Protein AF-A0A6C0BPD4-F1 (afdb_monomer)

Foldseek 3Di:
DFAEAEAEQDDDDDDLVAAEEEEAAADQFADFPLSVVLCVSCLPPLRYAYEYAQAHHCPPFLGDSVLNLLVVVLCLVFVGDPSRSVSYHYDHDDQSQVVCLVVCVRHQEYEYEDEPPPCVVVPPPPDDPVVVVVSVVVVVVVVVVVVVSVVSNCVSCVVVNHHYYYYYNHVSVVPDADSVVLSVCLVVVHDLVVNCVRHDPRRDSVVSVVSSVSSNVGPTD

Solvent-accessible surface area (backbone atoms only — not comparable to full-atom values): 12510 Å² total; per-residue (Å²): 129,54,63,72,49,80,40,71,75,57,86,81,85,78,60,83,94,46,30,34,35,37,39,35,73,39,51,44,44,71,79,39,34,54,68,53,60,73,54,51,88,49,58,87,40,89,50,44,33,38,38,35,35,38,46,28,22,45,91,72,34,13,31,44,35,73,56,41,51,54,48,49,53,50,45,49,70,54,61,43,61,75,89,36,47,80,41,51,43,81,45,75,55,91,47,81,50,65,71,48,56,87,72,44,79,82,39,44,33,35,37,42,50,38,71,68,76,76,58,75,78,68,74,60,76,87,62,53,73,69,54,49,53,52,51,53,52,53,47,53,55,49,52,53,53,52,47,53,50,48,54,49,34,52,53,57,31,38,77,65,73,19,30,40,33,40,37,37,45,51,71,60,69,73,54,89,70,51,58,67,58,52,53,51,39,58,74,73,64,54,53,72,72,65,57,45,75,46,41,52,83,65,47,54,67,73,56,50,52,55,48,50,57,52,55,70,73,36,70,66,96

Organism: NCBI:txid1070528

Structure (mmCIF, N/CA/C/O backbone):
data_AF-A0A6C0BPD4-F1
#
_entry.id   AF-A0A6C0BPD4-F1
#
loop_
_atom_site.group_PDB
_atom_site.id
_atom_site.type_symbol
_atom_site.label_atom_id
_atom_site.label_alt_id
_atom_site.label_comp_id
_atom_site.label_asym_id
_atom_site.label_entity_id
_atom_site.label_seq_id
_atom_site.pdbx_PDB_ins_code
_atom_site.Cartn_x
_atom_site.Cartn_y
_atom_site.Cartn_z
_atom_site.occupancy
_atom_site.B_iso_or_equiv
_atom_site.auth_seq_id
_atom_site.auth_comp_id
_atom_site.auth_asym_id
_atom_site.auth_atom_id
_atom_site.pdbx_PDB_model_num
ATOM 1 N N . MET A 1 1 ? -23.139 -11.149 16.540 1.00 47.31 1 MET A N 1
ATOM 2 C CA . MET A 1 1 ? -22.432 -11.212 15.238 1.00 47.31 1 MET A CA 1
ATOM 3 C C . MET A 1 1 ? -21.648 -9.919 15.085 1.00 47.31 1 MET A C 1
ATOM 5 O O . MET A 1 1 ? -22.165 -8.900 15.519 1.00 47.31 1 MET A O 1
ATOM 9 N N . SER A 1 2 ? -20.418 -9.941 14.560 1.00 57.47 2 SER A N 1
ATOM 10 C CA . SER A 1 2 ? -19.710 -8.693 14.228 1.00 57.47 2 SER A CA 1
ATOM 11 C C . SER A 1 2 ? -20.530 -7.942 13.179 1.00 57.47 2 SER A C 1
ATOM 13 O O . SER A 1 2 ? -20.882 -8.545 12.165 1.00 57.47 2 SER A O 1
ATOM 15 N N . ASP A 1 3 ? -20.851 -6.676 13.431 1.00 78.81 3 ASP A N 1
ATOM 16 C CA . ASP A 1 3 ? -21.482 -5.796 12.447 1.00 78.81 3 ASP A CA 1
ATOM 17 C C . ASP A 1 3 ? -20.517 -5.627 11.263 1.00 78.81 3 ASP A C 1
ATOM 19 O O . ASP A 1 3 ? -19.420 -5.082 11.424 1.00 78.81 3 ASP A O 1
ATOM 23 N N . VAL A 1 4 ? -20.873 -6.216 10.115 1.00 77.00 4 VAL A N 1
ATOM 24 C CA . VAL A 1 4 ? -20.084 -6.150 8.882 1.00 77.00 4 VAL A CA 1
ATOM 25 C C . VAL A 1 4 ? -20.774 -5.207 7.914 1.00 77.00 4 VAL A C 1
ATOM 27 O O . VAL A 1 4 ? -21.879 -5.515 7.466 1.00 77.00 4 VAL A O 1
ATOM 30 N N . GLN A 1 5 ? -20.111 -4.117 7.524 1.00 80.19 5 GLN A N 1
ATOM 31 C CA . GLN A 1 5 ? -20.658 -3.174 6.542 1.00 80.19 5 GLN A CA 1
ATOM 32 C C . GLN A 1 5 ? -19.747 -3.016 5.316 1.00 80.19 5 GLN A C 1
ATOM 34 O O . GLN A 1 5 ? -18.556 -3.341 5.333 1.00 80.19 5 GLN A O 1
ATOM 39 N N . PHE A 1 6 ? -20.326 -2.540 4.213 1.00 76.25 6 PHE A N 1
ATOM 40 C CA . PHE A 1 6 ? -19.639 -2.338 2.938 1.00 76.25 6 PHE A CA 1
ATOM 41 C C . PHE A 1 6 ? -19.768 -0.882 2.492 1.00 76.25 6 PHE A C 1
ATOM 43 O O . PHE A 1 6 ? -20.872 -0.371 2.316 1.00 76.25 6 PHE A O 1
ATOM 50 N N . HIS A 1 7 ? -18.629 -0.246 2.233 1.00 78.62 7 HIS A N 1
ATOM 51 C CA . HIS A 1 7 ? -18.515 1.159 1.855 1.00 78.62 7 HIS A CA 1
ATOM 52 C C . HIS A 1 7 ? -17.869 1.259 0.473 1.00 78.62 7 HIS A C 1
ATOM 54 O O . HIS A 1 7 ? -16.692 0.947 0.289 1.00 78.62 7 HIS A O 1
ATOM 60 N N . TRP A 1 8 ? -18.649 1.690 -0.517 1.00 73.38 8 TRP A N 1
ATOM 61 C CA . TRP A 1 8 ? -18.211 1.826 -1.908 1.00 73.38 8 TRP A CA 1
ATOM 62 C C . TRP A 1 8 ? -17.937 3.285 -2.240 1.00 73.38 8 TRP A C 1
ATOM 64 O O . TRP A 1 8 ? -18.873 4.082 -2.221 1.00 73.38 8 TRP A O 1
ATOM 74 N N . ASN A 1 9 ? -16.690 3.642 -2.567 1.00 64.19 9 ASN A N 1
ATOM 75 C CA . ASN A 1 9 ? -16.288 4.988 -3.012 1.00 64.19 9 ASN A CA 1
ATOM 76 C C . ASN A 1 9 ? -16.733 6.150 -2.094 1.00 64.19 9 ASN A C 1
ATOM 78 O O . ASN A 1 9 ? -16.705 7.315 -2.498 1.00 64.19 9 ASN A O 1
ATOM 82 N N . ARG A 1 10 ? -17.145 5.853 -0.858 1.00 64.69 10 ARG A N 1
ATOM 83 C CA . ARG A 1 10 ? -17.611 6.823 0.135 1.00 64.69 10 ARG A CA 1
ATOM 84 C C . ARG A 1 10 ? -16.502 7.101 1.137 1.00 64.69 10 ARG A C 1
ATOM 86 O O . ARG A 1 10 ? -15.718 6.214 1.470 1.00 64.69 10 ARG A O 1
ATOM 93 N N . ARG A 1 11 ? -16.444 8.344 1.622 1.00 70.50 11 ARG A N 1
ATOM 94 C CA . ARG A 1 11 ? -15.635 8.665 2.801 1.00 70.50 11 ARG A CA 1
ATOM 95 C C . ARG A 1 11 ? -16.255 7.933 3.987 1.00 70.50 11 ARG A C 1
ATOM 97 O O . ARG A 1 11 ? -17.444 8.091 4.247 1.00 70.50 11 ARG A O 1
ATOM 104 N N . PHE A 1 12 ? -15.461 7.102 4.646 1.00 83.00 12 PHE A N 1
ATOM 105 C CA . PHE A 1 12 ? -15.862 6.463 5.890 1.00 83.00 12 PHE A CA 1
ATOM 106 C C . PHE A 1 12 ? -15.966 7.535 6.981 1.00 83.00 12 PHE A C 1
ATOM 108 O O . PHE A 1 12 ? -15.079 8.383 7.083 1.00 83.00 12 PHE A O 1
ATOM 115 N N . SER A 1 13 ? -17.049 7.524 7.758 1.00 87.81 13 SER A N 1
ATOM 116 C CA . SER A 1 13 ? -17.225 8.459 8.871 1.00 87.81 13 SER A CA 1
ATOM 117 C C . SER A 1 13 ? -16.590 7.870 10.123 1.00 87.81 13 SER A C 1
ATOM 119 O O . SER A 1 13 ? -16.993 6.797 10.565 1.00 87.81 13 SER A O 1
ATOM 121 N N . PHE A 1 14 ? -15.599 8.557 10.685 1.00 91.94 14 PHE A N 1
ATOM 122 C CA . PHE A 1 14 ? -14.904 8.111 11.887 1.00 91.94 14 PHE A CA 1
ATOM 123 C C . PHE A 1 14 ? -15.537 8.740 13.124 1.00 91.94 14 PHE A C 1
ATOM 125 O O . PHE A 1 14 ? -15.544 9.959 13.268 1.00 91.94 14 PHE A O 1
ATOM 132 N N . ASP A 1 15 ? -16.044 7.896 14.014 1.00 93.50 15 ASP A N 1
ATOM 133 C CA . ASP A 1 15 ? -16.417 8.288 15.374 1.00 93.50 15 ASP A CA 1
ATOM 134 C C . ASP A 1 15 ? -15.141 8.617 16.177 1.00 93.50 15 ASP A C 1
ATOM 136 O O . ASP A 1 15 ? -14.297 7.724 16.309 1.00 93.50 15 ASP A O 1
ATOM 140 N N . PRO A 1 16 ? -14.953 9.853 16.681 1.00 94.56 16 PRO A N 1
ATOM 141 C CA . PRO A 1 16 ? -13.741 10.250 17.400 1.00 94.56 16 PRO A CA 1
ATOM 142 C C . PRO A 1 16 ? -13.485 9.438 18.679 1.00 94.56 16 PRO A C 1
ATOM 144 O O . PRO A 1 16 ? -12.323 9.293 19.064 1.00 94.56 16 PRO A O 1
ATOM 147 N N . ASP A 1 17 ? -14.522 8.854 19.285 1.00 95.69 17 ASP A N 1
ATOM 148 C CA . ASP A 1 17 ? -14.413 8.086 20.531 1.00 95.69 17 ASP A CA 1
ATOM 149 C C . ASP A 1 17 ? -13.986 6.627 20.290 1.00 95.69 17 ASP A C 1
ATOM 151 O O . ASP A 1 17 ? -13.583 5.910 21.210 1.00 95.69 17 ASP A O 1
ATOM 155 N N . GLN A 1 18 ? -14.011 6.177 19.033 1.00 95.75 18 GLN A N 1
ATOM 156 C CA . GLN A 1 18 ? -13.575 4.840 18.642 1.00 95.75 18 GLN A CA 1
ATOM 157 C C . GLN A 1 18 ? -12.144 4.843 18.107 1.00 95.75 18 GLN A C 1
ATOM 159 O O . GLN A 1 18 ? -11.659 5.807 17.529 1.00 95.75 18 GLN A O 1
ATOM 164 N N . LYS A 1 19 ? -11.460 3.707 18.245 1.00 96.50 19 LYS A N 1
ATOM 165 C CA . LYS A 1 19 ? -10.139 3.464 17.645 1.00 96.50 19 LYS A CA 1
ATOM 166 C C . LYS A 1 19 ? -10.255 2.511 16.470 1.00 96.50 19 LYS A C 1
ATOM 168 O O . LYS A 1 19 ? -10.865 1.445 16.592 1.00 96.50 19 LYS A O 1
ATOM 173 N N . TYR A 1 20 ? -9.599 2.858 15.373 1.00 96.69 20 TYR A N 1
ATOM 174 C CA . TYR A 1 20 ? -9.718 2.151 14.107 1.00 96.69 20 TYR A CA 1
ATOM 175 C C . TYR A 1 20 ? -8.388 1.568 13.652 1.00 96.69 20 TYR A C 1
ATOM 177 O O . TYR A 1 20 ? -7.320 2.139 13.888 1.00 96.69 20 TYR A O 1
ATOM 185 N N . LEU A 1 21 ? -8.463 0.450 12.934 1.00 95.56 21 LEU A N 1
ATOM 186 C CA . LEU A 1 21 ? -7.335 -0.115 12.205 1.00 95.56 21 LEU A CA 1
ATOM 187 C C . LEU A 1 21 ? -7.679 -0.207 10.720 1.00 95.56 21 LEU A C 1
ATOM 189 O O . LEU A 1 21 ? -8.483 -1.041 10.309 1.00 95.56 21 LEU A O 1
ATOM 193 N N . VAL A 1 22 ? -7.045 0.625 9.903 1.00 93.88 22 VAL A N 1
ATOM 194 C 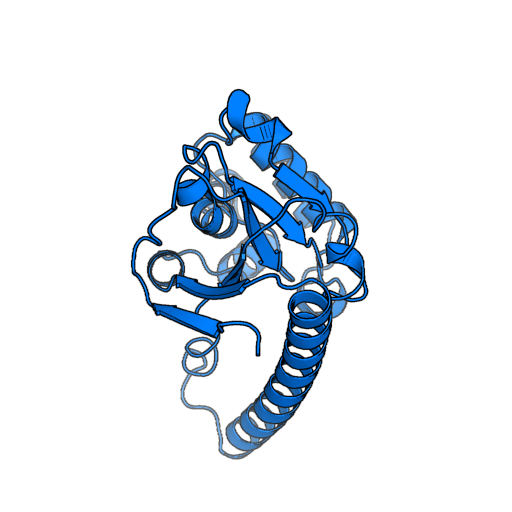CA . VAL A 1 22 ? -7.073 0.483 8.448 1.00 93.88 22 VAL A CA 1
ATOM 195 C C . VAL A 1 22 ? -6.114 -0.633 8.067 1.00 93.88 22 VAL A C 1
ATOM 197 O O . VAL A 1 22 ? -4.898 -0.497 8.188 1.00 93.88 22 VAL A O 1
ATOM 200 N N . TYR A 1 23 ? -6.661 -1.745 7.598 1.00 91.00 23 TYR A N 1
ATOM 201 C CA . TYR A 1 23 ? -5.900 -2.870 7.088 1.00 91.00 23 TYR A CA 1
ATOM 202 C C . TYR A 1 23 ? -5.777 -2.770 5.569 1.00 91.00 23 TYR A C 1
ATOM 204 O O . TYR A 1 23 ? -6.732 -3.008 4.822 1.00 91.00 23 TYR A O 1
ATOM 212 N N . PHE A 1 24 ? -4.569 -2.454 5.113 1.00 88.06 24 PHE A N 1
ATOM 213 C CA . PHE A 1 24 ? -4.198 -2.474 3.711 1.00 88.06 24 PHE A CA 1
ATOM 214 C C . PHE A 1 24 ? -3.439 -3.760 3.394 1.00 88.06 24 PHE A C 1
ATOM 216 O O . PHE A 1 24 ? -2.287 -3.954 3.803 1.00 88.06 24 PHE A O 1
ATOM 223 N N . ARG A 1 25 ? -4.072 -4.645 2.619 1.00 79.38 25 ARG A N 1
ATOM 224 C CA . ARG A 1 25 ? -3.386 -5.802 2.047 1.00 79.38 25 ARG A CA 1
ATOM 225 C C . ARG A 1 25 ? -2.444 -5.292 0.962 1.00 79.38 25 ARG A C 1
ATOM 227 O O . ARG A 1 25 ? -2.872 -4.977 -0.142 1.00 79.38 25 ARG A O 1
ATOM 234 N N . GLY A 1 26 ? -1.172 -5.159 1.315 1.00 74.06 26 GLY A N 1
ATOM 235 C CA . GLY A 1 26 ? -0.122 -4.625 0.462 1.00 74.06 26 GLY A CA 1
ATOM 236 C C . GLY A 1 26 ? 0.020 -5.357 -0.868 1.00 74.06 26 GLY A C 1
ATOM 237 O O . GLY A 1 26 ? -0.598 -6.381 -1.149 1.00 74.06 26 GLY A O 1
ATOM 238 N N . CYS A 1 27 ? 0.876 -4.813 -1.721 1.00 75.25 27 CYS A N 1
ATOM 239 C CA . CYS A 1 27 ? 0.942 -5.202 -3.120 1.00 75.25 27 CYS A CA 1
ATOM 240 C C . CYS A 1 27 ? 1.779 -6.470 -3.372 1.00 75.25 27 CYS A C 1
ATOM 242 O O . CYS A 1 27 ? 2.850 -6.680 -2.786 1.00 75.25 27 CYS A O 1
ATOM 244 N N . PHE A 1 28 ? 1.298 -7.300 -4.303 1.00 77.62 28 PHE A N 1
ATOM 245 C CA . PHE A 1 28 ? 2.041 -8.418 -4.907 1.00 77.62 28 PHE A CA 1
ATOM 246 C C . PHE A 1 28 ? 3.016 -7.950 -5.997 1.00 77.62 28 PHE A C 1
ATOM 248 O O . PHE A 1 28 ? 3.934 -8.672 -6.368 1.00 77.62 28 PHE A O 1
ATOM 255 N N . CYS A 1 29 ? 2.772 -6.764 -6.541 1.00 83.06 29 CYS A N 1
ATOM 256 C CA . CYS A 1 29 ? 3.509 -6.126 -7.621 1.00 83.06 29 CYS A CA 1
ATOM 257 C C . CYS A 1 29 ? 4.492 -5.071 -7.074 1.00 83.06 29 CYS A C 1
ATOM 259 O O . CYS A 1 29 ? 4.481 -4.826 -5.862 1.00 83.06 29 CYS A O 1
ATOM 261 N N . PRO A 1 30 ? 5.362 -4.453 -7.902 1.00 88.19 30 PRO A N 1
ATOM 262 C CA . PRO A 1 30 ? 6.167 -3.329 -7.438 1.00 88.19 30 PRO A CA 1
ATOM 263 C C . PRO A 1 30 ? 5.275 -2.232 -6.847 1.00 88.19 30 PRO A C 1
ATOM 265 O O . PRO A 1 30 ? 4.299 -1.813 -7.473 1.00 88.19 30 PRO A O 1
ATOM 268 N N . CYS A 1 31 ? 5.614 -1.749 -5.652 1.00 89.62 31 CYS A N 1
ATOM 269 C CA . CYS A 1 31 ? 4.864 -0.650 -5.057 1.00 89.62 31 CYS A CA 1
ATOM 270 C C . CYS A 1 31 ? 5.001 0.626 -5.913 1.00 89.62 31 CYS A C 1
ATOM 272 O O . CYS A 1 31 ? 6.117 1.068 -6.177 1.00 89.62 31 CYS A O 1
ATOM 274 N N . HIS A 1 32 ? 3.869 1.195 -6.338 1.00 90.38 32 HIS A N 1
ATOM 275 C CA . HIS A 1 32 ? 3.746 2.451 -7.082 1.00 90.38 32 HIS A CA 1
ATOM 276 C C . HIS A 1 32 ? 2.859 3.460 -6.332 1.00 90.38 32 HIS A C 1
ATOM 278 O O . HIS A 1 32 ? 2.224 3.116 -5.331 1.00 90.38 32 HIS A O 1
ATOM 284 N N . LYS A 1 33 ? 2.778 4.697 -6.837 1.00 90.88 33 LYS A N 1
ATOM 285 C CA . LYS A 1 33 ? 2.107 5.829 -6.174 1.00 90.88 33 LYS A CA 1
ATOM 286 C C . LYS A 1 33 ? 0.649 5.578 -5.799 1.00 90.88 33 LYS A C 1
ATOM 288 O O . LYS A 1 33 ? 0.234 5.967 -4.715 1.00 90.88 33 LYS A O 1
ATOM 293 N N . ASN A 1 34 ? -0.088 4.834 -6.624 1.00 87.12 34 ASN A N 1
ATOM 294 C CA . ASN A 1 34 ? -1.486 4.525 -6.329 1.00 87.12 34 ASN A CA 1
ATOM 295 C C . ASN A 1 34 ? -1.655 3.711 -5.030 1.00 87.12 34 ASN A C 1
ATOM 297 O O . ASN A 1 34 ? -2.618 3.934 -4.315 1.00 87.12 34 ASN A O 1
ATOM 301 N N . HIS A 1 35 ? -0.711 2.844 -4.63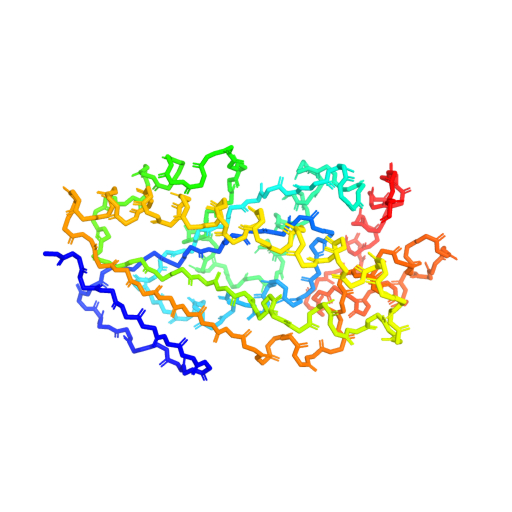8 1.00 88.69 35 HIS A N 1
ATOM 302 C CA . HIS A 1 35 ? -0.837 2.158 -3.343 1.00 88.69 35 HIS A CA 1
ATOM 303 C C . HIS A 1 35 ? -0.723 3.120 -2.156 1.00 88.69 35 HIS A C 1
ATOM 305 O O . HIS A 1 35 ? -1.360 2.906 -1.132 1.00 88.69 35 HIS A O 1
ATOM 311 N N . LEU A 1 36 ? 0.089 4.174 -2.286 1.00 90.00 36 LEU A N 1
ATOM 312 C CA . LEU A 1 36 ? 0.193 5.212 -1.264 1.00 90.00 36 LEU A CA 1
ATOM 313 C C . LEU A 1 36 ? -1.091 6.054 -1.218 1.00 90.00 36 LEU A C 1
ATOM 315 O O . LEU A 1 36 ? -1.605 6.315 -0.136 1.00 90.00 36 LEU A O 1
ATOM 319 N N . ALA A 1 37 ? -1.650 6.390 -2.384 1.00 88.62 37 ALA A N 1
ATOM 320 C CA . ALA A 1 37 ? -2.908 7.131 -2.493 1.00 88.62 37 ALA A CA 1
ATOM 321 C C . ALA A 1 37 ? -4.105 6.392 -1.857 1.00 88.62 37 ALA A C 1
ATOM 323 O O . ALA A 1 37 ? -5.043 7.029 -1.395 1.00 88.62 37 ALA A O 1
ATOM 324 N N . GLN A 1 38 ? -4.077 5.054 -1.778 1.00 86.81 38 GLN A N 1
ATOM 325 C CA . GLN A 1 38 ? -5.135 4.275 -1.108 1.00 86.81 38 GLN A CA 1
ATOM 326 C C . GLN A 1 38 ? -5.180 4.475 0.409 1.00 86.81 38 GLN A C 1
ATOM 328 O O . GLN A 1 38 ? -6.219 4.224 1.015 1.00 86.81 38 GLN A O 1
ATOM 333 N N . ILE A 1 39 ? -4.071 4.883 1.029 1.00 90.69 39 ILE A N 1
ATOM 334 C CA . ILE A 1 39 ? -3.994 5.074 2.484 1.00 90.69 39 ILE A CA 1
ATOM 335 C C . ILE A 1 39 ? -3.899 6.547 2.896 1.00 90.69 39 ILE A C 1
ATOM 337 O O . ILE A 1 39 ? -4.073 6.861 4.070 1.00 90.69 39 ILE A O 1
ATOM 341 N N . GLU A 1 40 ? -3.661 7.442 1.938 1.00 91.94 40 GLU A N 1
ATOM 342 C CA . GLU A 1 40 ? -3.576 8.890 2.135 1.00 91.94 40 GLU A CA 1
ATOM 343 C C . GLU A 1 40 ? -4.810 9.518 2.806 1.00 91.94 40 GLU A C 1
ATOM 345 O O . GLU A 1 40 ? -4.615 10.315 3.724 1.00 91.94 40 GLU A O 1
ATOM 350 N N . PRO A 1 41 ? -6.062 9.119 2.494 1.00 91.50 41 PRO A N 1
ATOM 351 C CA . PRO A 1 41 ? -7.246 9.674 3.158 1.00 91.50 41 PRO A CA 1
ATOM 352 C C . PRO A 1 41 ? -7.296 9.473 4.680 1.00 91.50 41 PRO A C 1
ATOM 354 O O . PRO A 1 41 ? -8.159 10.047 5.338 1.00 91.50 41 PRO A O 1
ATOM 357 N N . TYR A 1 42 ? -6.418 8.635 5.238 1.00 93.12 42 TYR A N 1
ATOM 358 C CA . TYR A 1 42 ? -6.375 8.310 6.662 1.00 93.12 42 TYR A CA 1
ATOM 359 C C . TYR A 1 42 ? -5.228 9.007 7.412 1.00 93.12 42 TYR A C 1
ATOM 361 O O . TYR A 1 42 ? -5.063 8.794 8.618 1.00 93.12 42 TYR A O 1
ATOM 369 N N . TYR A 1 43 ? -4.417 9.824 6.728 1.00 94.25 43 TYR A N 1
ATOM 370 C CA . TYR A 1 43 ? -3.287 10.515 7.357 1.00 94.25 43 TYR A CA 1
ATOM 371 C C . TYR A 1 43 ? -3.731 11.551 8.382 1.00 94.25 43 TYR A C 1
ATOM 373 O O . TYR A 1 43 ? -3.108 11.636 9.434 1.00 94.25 43 TYR A O 1
ATOM 381 N N . ASP A 1 44 ? -4.850 12.228 8.153 1.00 92.56 44 ASP A N 1
ATOM 382 C CA . ASP A 1 44 ? -5.317 13.300 9.038 1.00 92.56 44 ASP A CA 1
ATOM 383 C C . ASP A 1 44 ? -6.350 12.822 10.068 1.00 92.56 44 ASP A C 1
ATOM 385 O O . ASP A 1 44 ? -6.972 13.628 10.750 1.00 92.56 44 ASP A O 1
ATOM 389 N N . VAL A 1 45 ? -6.545 11.503 10.197 1.00 94.81 45 VAL A N 1
ATOM 390 C CA . VAL A 1 45 ? -7.523 10.905 11.117 1.00 94.81 45 VAL A CA 1
ATOM 391 C C . VAL A 1 45 ? -6.803 10.395 12.380 1.00 94.81 45 VAL A C 1
ATOM 393 O O . VAL A 1 45 ? -6.148 9.348 12.320 1.00 94.81 45 VAL A O 1
ATOM 396 N N . PRO A 1 46 ? -6.870 11.101 13.531 1.00 93.69 46 PRO A N 1
ATOM 397 C CA . PRO A 1 46 ? -5.978 10.848 14.671 1.00 93.69 46 PRO A CA 1
ATOM 398 C C . PRO A 1 46 ? -6.176 9.486 15.347 1.00 93.69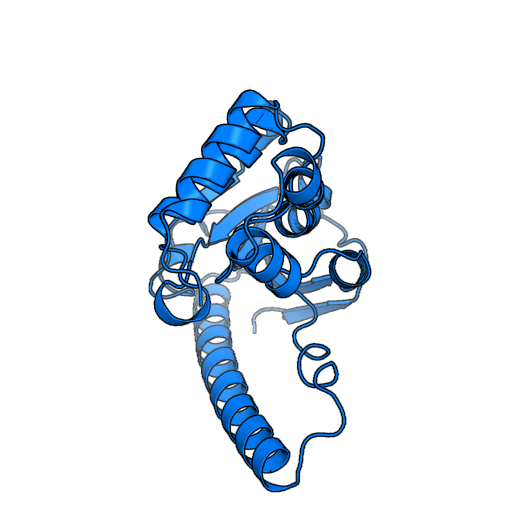 46 PRO A C 1
ATOM 400 O O . PRO A 1 46 ? -5.219 8.881 15.829 1.00 93.69 46 PRO A O 1
ATOM 403 N N . ASN A 1 47 ? -7.409 8.983 15.356 1.00 95.75 47 ASN A N 1
ATOM 404 C CA . ASN A 1 47 ? -7.814 7.720 15.973 1.00 95.75 47 ASN A CA 1
ATOM 405 C C . ASN A 1 47 ? -7.682 6.500 15.037 1.00 95.75 47 ASN A C 1
ATOM 407 O O . ASN A 1 47 ? -8.159 5.409 15.366 1.00 95.75 47 ASN A O 1
ATOM 411 N N . VAL A 1 48 ? -7.020 6.659 13.885 1.00 96.25 48 VAL A N 1
ATOM 412 C CA . VAL A 1 48 ? -6.758 5.582 12.922 1.00 96.25 48 VAL A CA 1
ATOM 413 C C . VAL A 1 48 ? -5.302 5.133 12.981 1.00 96.25 48 VAL A C 1
ATOM 415 O O . VAL A 1 48 ? -4.378 5.914 12.753 1.00 96.25 48 VAL A O 1
ATOM 418 N N . ASN A 1 49 ? -5.097 3.833 13.179 1.00 96.69 49 ASN A N 1
ATOM 419 C CA . ASN A 1 49 ? -3.837 3.158 12.887 1.00 96.69 49 ASN A CA 1
ATOM 420 C C . ASN A 1 49 ? -3.885 2.547 11.483 1.00 96.69 49 ASN A C 1
ATOM 422 O O . ASN A 1 49 ? -4.919 2.028 11.067 1.00 96.69 49 ASN A O 1
ATOM 426 N N . ILE A 1 50 ? -2.767 2.568 10.755 1.00 95.06 50 ILE A N 1
ATOM 427 C CA . ILE A 1 50 ? -2.677 2.011 9.399 1.00 95.06 50 ILE A CA 1
ATOM 428 C C . ILE A 1 50 ? -1.740 0.809 9.424 1.00 95.06 50 ILE A C 1
ATOM 430 O O . ILE A 1 50 ? -0.559 0.927 9.751 1.00 95.06 50 ILE A O 1
ATOM 434 N N . PHE A 1 51 ? -2.247 -0.351 9.030 1.00 93.50 51 PHE A N 1
ATOM 435 C CA . PHE A 1 51 ? -1.480 -1.579 8.914 1.00 93.50 51 PHE A CA 1
ATOM 436 C C . PHE A 1 51 ? -1.319 -1.975 7.448 1.00 93.50 51 PHE A C 1
ATOM 438 O O . PHE A 1 51 ? -2.288 -2.295 6.761 1.00 93.50 51 PHE A O 1
ATOM 445 N N . ILE A 1 52 ? -0.077 -1.979 6.973 1.00 91.56 52 ILE A N 1
ATOM 446 C CA . ILE A 1 52 ? 0.307 -2.348 5.612 1.00 91.56 52 ILE A CA 1
ATOM 447 C C . ILE A 1 52 ? 0.901 -3.755 5.649 1.00 91.56 52 ILE A C 1
ATOM 449 O O . ILE A 1 52 ? 2.046 -3.964 6.060 1.00 91.56 52 ILE A O 1
ATOM 453 N N . SER A 1 53 ? 0.124 -4.715 5.162 1.00 86.50 53 SER A N 1
ATOM 454 C CA . SER A 1 53 ? 0.541 -6.104 4.996 1.00 86.50 53 SER A CA 1
ATOM 455 C C . SER A 1 53 ? 1.340 -6.276 3.705 1.00 86.50 53 SER A C 1
ATOM 457 O O . SER A 1 53 ? 0.788 -6.498 2.629 1.00 86.50 53 SER A O 1
ATOM 459 N N . GLN A 1 54 ? 2.660 -6.160 3.761 1.00 79.56 54 GLN A N 1
ATOM 460 C CA . GLN A 1 54 ? 3.488 -6.312 2.573 1.00 79.56 54 GLN A CA 1
ATOM 461 C C . GLN A 1 54 ? 3.664 -7.784 2.197 1.00 79.56 54 GLN A C 1
ATOM 463 O O . GLN A 1 54 ? 4.508 -8.482 2.748 1.00 79.56 54 GLN A O 1
ATOM 468 N N . MET A 1 55 ? 2.936 -8.226 1.175 1.00 69.62 55 MET A N 1
ATOM 469 C CA . MET A 1 55 ? 3.070 -9.586 0.657 1.00 69.62 55 MET A CA 1
ATOM 470 C C . MET A 1 55 ? 4.279 -9.733 -0.274 1.00 69.62 55 MET A C 1
ATOM 472 O O . MET A 1 55 ? 5.153 -10.560 -0.038 1.00 69.62 55 MET A O 1
ATOM 476 N N . GLY A 1 56 ? 4.364 -8.901 -1.322 1.00 64.88 56 GLY A N 1
ATOM 477 C CA . GLY A 1 56 ? 5.281 -9.141 -2.441 1.00 64.88 56 GLY A CA 1
ATOM 478 C C . GLY A 1 56 ? 4.952 -10.446 -3.176 1.00 64.88 56 GLY A C 1
ATOM 479 O O . GLY A 1 56 ? 4.200 -11.288 -2.690 1.00 64.88 56 GLY A O 1
ATOM 480 N N . SER A 1 57 ? 5.469 -10.617 -4.387 1.00 70.19 57 SER A N 1
ATOM 481 C CA . SER A 1 57 ? 5.340 -11.891 -5.091 1.00 70.19 57 SER A CA 1
ATOM 482 C C . SER A 1 57 ? 6.436 -12.025 -6.133 1.00 70.19 57 SER A C 1
ATOM 484 O O . SER A 1 57 ? 6.321 -11.531 -7.257 1.00 70.19 57 SER A O 1
ATOM 486 N N . GLU A 1 58 ? 7.498 -12.732 -5.750 1.00 76.44 58 GLU A N 1
ATOM 487 C CA . GLU A 1 58 ? 8.564 -13.100 -6.677 1.00 76.44 58 GLU A CA 1
ATOM 488 C C . GLU A 1 58 ? 8.010 -13.979 -7.805 1.00 76.44 58 GLU A C 1
ATOM 490 O O . GLU A 1 58 ? 8.299 -13.733 -8.963 1.00 76.44 58 GLU A O 1
ATOM 495 N N . HIS A 1 59 ? 7.084 -14.891 -7.505 1.00 72.50 59 HIS A N 1
ATOM 496 C CA . HIS A 1 59 ? 6.481 -15.756 -8.523 1.00 72.50 59 HIS A CA 1
ATOM 497 C C . HIS A 1 59 ? 5.530 -15.043 -9.495 1.00 72.50 59 HIS A C 1
ATOM 499 O O . HIS A 1 59 ? 5.429 -15.458 -10.644 1.00 72.50 59 HIS A O 1
ATOM 505 N N . ARG A 1 60 ? 4.796 -14.005 -9.062 1.00 71.50 60 ARG A N 1
ATOM 506 C CA . ARG A 1 60 ? 3.780 -13.356 -9.915 1.00 71.50 60 ARG A CA 1
ATOM 507 C C . ARG A 1 60 ? 4.326 -12.182 -10.717 1.00 71.50 60 ARG A C 1
ATOM 509 O O . ARG A 1 60 ? 3.949 -12.019 -11.867 1.00 71.50 60 ARG A O 1
ATOM 516 N N . HIS A 1 61 ? 5.142 -11.343 -10.087 1.00 76.69 61 HIS A N 1
ATOM 517 C CA . HIS A 1 61 ? 5.639 -10.098 -10.681 1.00 76.69 61 HIS A CA 1
ATOM 518 C C . HIS A 1 61 ? 7.160 -9.979 -10.593 1.00 76.69 61 HIS A C 1
ATOM 520 O O . HIS A 1 61 ? 7.715 -8.934 -10.926 1.00 76.69 61 HIS A O 1
ATOM 526 N N . GLY A 1 62 ? 7.847 -11.010 -10.096 1.00 83.56 62 GLY A N 1
ATOM 527 C CA . GLY A 1 62 ? 9.298 -11.000 -9.976 1.00 83.56 62 GLY A CA 1
ATOM 528 C C . GLY A 1 62 ? 9.841 -10.083 -8.892 1.00 83.56 62 GLY A C 1
ATOM 529 O O . GLY A 1 62 ? 11.045 -9.858 -8.858 1.00 83.56 62 GLY A O 1
ATOM 530 N N . VAL A 1 63 ? 8.992 -9.529 -8.015 1.00 87.06 63 VAL A N 1
ATOM 531 C CA . VAL A 1 63 ? 9.420 -8.603 -6.955 1.00 87.06 63 VAL A CA 1
ATOM 532 C C . VAL A 1 63 ? 9.377 -9.289 -5.590 1.00 87.06 63 VAL A C 1
ATOM 534 O O . VAL A 1 63 ? 8.289 -9.523 -5.050 1.00 87.06 63 VAL A O 1
ATOM 537 N N . PRO A 1 64 ? 10.542 -9.551 -4.971 1.00 88.31 64 PRO A N 1
ATOM 538 C CA . PRO A 1 64 ? 10.601 -10.111 -3.629 1.00 88.31 64 PRO A CA 1
ATOM 539 C C . PRO A 1 64 ? 9.988 -9.172 -2.582 1.00 88.31 64 PRO A C 1
ATOM 541 O O . PRO A 1 64 ? 10.188 -7.952 -2.625 1.00 88.31 64 PRO A O 1
ATOM 544 N N . ALA A 1 65 ? 9.343 -9.739 -1.557 1.00 86.56 65 ALA A N 1
ATOM 545 C CA . ALA A 1 65 ? 8.741 -8.988 -0.447 1.00 86.56 65 ALA A CA 1
ATOM 546 C C . ALA A 1 65 ? 9.722 -7.997 0.207 1.00 86.56 65 ALA A C 1
ATOM 548 O O . ALA A 1 65 ? 9.380 -6.840 0.461 1.00 86.56 65 ALA A O 1
ATOM 549 N N . ARG A 1 66 ? 10.988 -8.408 0.382 1.00 89.81 66 ARG A N 1
ATOM 550 C CA . ARG A 1 66 ? 12.071 -7.564 0.919 1.00 89.81 66 ARG A CA 1
ATOM 551 C C . ARG A 1 66 ? 12.322 -6.294 0.098 1.00 89.81 66 ARG A C 1
ATOM 553 O O . ARG A 1 66 ? 12.710 -5.273 0.666 1.00 89.81 66 ARG A O 1
ATOM 560 N N . VAL A 1 67 ? 12.143 -6.349 -1.226 1.00 91.62 67 VAL A N 1
ATOM 561 C CA . VAL A 1 67 ? 12.329 -5.194 -2.116 1.00 91.62 67 VAL A CA 1
ATOM 562 C C . VAL A 1 67 ? 11.156 -4.243 -1.942 1.00 91.62 67 VAL A C 1
ATOM 564 O O . VAL A 1 67 ? 11.385 -3.080 -1.614 1.00 91.62 67 VAL A O 1
ATOM 567 N N . ASN A 1 68 ? 9.920 -4.740 -2.021 1.00 90.88 68 ASN A N 1
ATOM 568 C CA . ASN A 1 68 ? 8.738 -3.913 -1.776 1.00 90.88 68 ASN A CA 1
ATOM 569 C C . ASN A 1 68 ? 8.729 -3.283 -0.381 1.00 90.88 68 ASN A C 1
ATOM 571 O O . ASN A 1 68 ? 8.414 -2.104 -0.249 1.00 90.88 68 ASN A O 1
ATOM 575 N N . ARG A 1 69 ? 9.155 -4.011 0.658 1.00 91.44 69 ARG A N 1
ATOM 576 C CA . ARG A 1 69 ? 9.280 -3.454 2.012 1.00 91.44 69 ARG A CA 1
ATOM 577 C C . ARG A 1 69 ? 10.244 -2.266 2.047 1.00 91.44 69 ARG A C 1
ATOM 579 O O . ARG A 1 69 ? 9.975 -1.279 2.723 1.00 91.44 69 ARG A O 1
ATOM 586 N N . LYS A 1 70 ? 11.363 -2.325 1.313 1.00 93.19 70 LYS A N 1
ATOM 587 C CA . LYS A 1 70 ? 12.303 -1.193 1.195 1.00 93.19 70 LYS A CA 1
ATOM 588 C C . LYS A 1 70 ? 11.687 -0.010 0.442 1.00 93.19 70 LYS A C 1
ATOM 590 O O . LYS A 1 70 ? 11.970 1.126 0.814 1.00 93.19 70 LYS A O 1
ATOM 595 N N . ILE A 1 71 ? 10.868 -0.266 -0.581 1.00 93.81 71 ILE A N 1
ATOM 596 C CA . ILE A 1 71 ? 10.148 0.780 -1.325 1.00 93.81 71 ILE A CA 1
ATOM 597 C C . ILE A 1 71 ? 9.143 1.475 -0.401 1.00 93.81 71 ILE A C 1
ATOM 599 O O . ILE A 1 71 ? 9.227 2.687 -0.228 1.00 93.81 71 ILE A O 1
ATOM 603 N N . TRP A 1 72 ? 8.297 0.711 0.295 1.00 94.00 72 TRP A N 1
ATOM 604 C CA . TRP A 1 72 ? 7.347 1.247 1.272 1.00 94.00 72 TRP A CA 1
ATOM 605 C C . TRP A 1 72 ? 8.013 2.052 2.377 1.00 94.00 72 TRP A C 1
ATOM 607 O O . TRP A 1 72 ? 7.570 3.156 2.665 1.00 94.00 72 TRP A O 1
ATOM 617 N N . LYS A 1 73 ? 9.112 1.556 2.961 1.00 94.75 73 LYS A N 1
ATOM 618 C CA . LYS A 1 73 ? 9.880 2.331 3.948 1.00 94.75 73 LYS A CA 1
ATOM 619 C C . LYS A 1 73 ? 10.333 3.684 3.390 1.00 94.75 73 LYS A C 1
ATOM 621 O O . LYS A 1 73 ? 10.338 4.667 4.122 1.00 94.75 73 LYS A O 1
ATOM 626 N N . SER A 1 74 ? 10.700 3.743 2.108 1.00 96.38 74 SER A N 1
ATOM 627 C CA . SER A 1 74 ? 11.060 4.998 1.447 1.00 96.38 74 SER A CA 1
ATOM 628 C C . SER A 1 74 ? 9.848 5.913 1.276 1.00 96.38 74 SER A C 1
ATOM 630 O O . SER A 1 74 ? 9.957 7.098 1.568 1.00 96.38 74 SER A O 1
ATOM 632 N N . TYR A 1 75 ? 8.704 5.380 0.843 1.00 96.12 75 TYR A N 1
ATOM 633 C CA . TYR A 1 75 ? 7.475 6.164 0.687 1.00 96.12 75 TYR A CA 1
ATOM 634 C C . TYR A 1 75 ? 6.985 6.699 2.035 1.00 96.12 75 TYR A C 1
ATOM 636 O O . TYR A 1 75 ? 6.763 7.893 2.165 1.00 96.12 75 TYR A O 1
ATOM 644 N N . ILE A 1 76 ? 6.939 5.864 3.075 1.00 95.75 76 ILE A N 1
ATOM 645 C CA . ILE A 1 76 ? 6.557 6.285 4.432 1.00 95.75 76 ILE A CA 1
ATOM 646 C C . ILE A 1 76 ? 7.504 7.372 4.953 1.00 95.75 76 ILE A C 1
ATOM 648 O O . ILE A 1 76 ? 7.064 8.374 5.505 1.00 95.75 76 ILE A O 1
ATOM 652 N N . LYS A 1 77 ? 8.818 7.217 4.754 1.00 97.00 77 LYS A N 1
ATOM 653 C CA . LYS A 1 77 ? 9.797 8.198 5.239 1.00 97.00 77 LYS A CA 1
ATOM 654 C C . LYS A 1 77 ? 9.687 9.559 4.543 1.00 97.00 77 LYS A C 1
ATOM 656 O O . LYS A 1 77 ? 9.945 10.569 5.186 1.00 97.00 77 LYS A O 1
ATOM 661 N N . HIS A 1 78 ? 9.397 9.582 3.244 1.00 97.06 78 HIS A N 1
ATOM 662 C CA . HIS A 1 78 ? 9.548 10.788 2.423 1.00 97.06 78 HIS A CA 1
ATOM 663 C C . HIS A 1 78 ? 8.232 11.404 1.949 1.00 97.06 78 HIS A C 1
ATOM 665 O O . HIS A 1 78 ? 8.220 12.580 1.616 1.00 97.06 78 HIS A O 1
ATOM 671 N N . CYS A 1 79 ? 7.154 10.630 1.900 1.00 96.62 79 CYS A N 1
ATOM 672 C CA . CYS A 1 79 ? 5.883 11.044 1.309 1.00 96.62 79 CYS A CA 1
ATOM 673 C C . CYS A 1 79 ? 4.740 11.092 2.331 1.00 96.62 79 CYS A C 1
ATOM 675 O O . CYS A 1 79 ? 3.691 11.632 2.017 1.00 96.62 79 CYS A O 1
ATOM 677 N N . VAL A 1 80 ? 4.922 10.527 3.530 1.00 95.94 80 VAL A N 1
ATOM 678 C CA . VAL A 1 80 ? 3.916 10.567 4.604 1.00 95.94 80 VAL A CA 1
ATOM 679 C C . VAL A 1 80 ? 4.277 11.667 5.612 1.00 95.94 80 VAL A C 1
ATOM 681 O O . VAL A 1 80 ? 5.461 11.745 5.991 1.00 95.94 80 VAL A O 1
ATOM 684 N N . PRO A 1 81 ? 3.300 12.472 6.083 1.00 95.81 81 PRO A N 1
ATOM 685 C CA . PRO A 1 81 ? 3.495 13.448 7.158 1.00 95.81 81 PRO A CA 1
ATOM 686 C C . PRO A 1 81 ? 4.118 12.819 8.409 1.00 95.81 81 PRO A C 1
ATOM 688 O O . PRO A 1 81 ? 3.833 11.665 8.745 1.00 95.81 81 PRO A O 1
ATOM 691 N N . ALA A 1 82 ? 5.022 13.534 9.080 1.00 95.56 82 ALA A N 1
ATOM 692 C CA . ALA A 1 82 ? 5.864 12.971 10.139 1.00 95.56 82 ALA A CA 1
ATOM 693 C C . ALA A 1 82 ? 5.041 12.434 11.324 1.00 95.56 82 ALA A C 1
ATOM 695 O O . ALA A 1 82 ? 5.272 11.314 11.782 1.00 95.56 82 ALA A O 1
ATOM 696 N N . GLU A 1 83 ? 4.034 13.195 11.732 1.00 93.88 83 GLU A N 1
ATOM 697 C CA . GLU A 1 83 ? 3.033 12.920 12.758 1.00 93.88 83 GLU A CA 1
ATOM 698 C C . GLU A 1 83 ? 2.186 11.670 12.467 1.00 93.88 83 GLU A C 1
ATOM 700 O O . GLU A 1 83 ? 1.706 11.001 13.387 1.00 93.88 83 GLU A O 1
ATOM 705 N N . CYS A 1 84 ? 2.040 11.291 11.194 1.00 94.94 84 CYS A N 1
ATOM 706 C CA . CYS A 1 84 ? 1.313 10.088 10.800 1.00 94.94 84 CYS A CA 1
ATOM 707 C C . CYS A 1 84 ? 2.200 8.833 10.819 1.00 94.94 84 CYS A C 1
ATOM 709 O O . CYS A 1 84 ? 1.704 7.732 11.066 1.00 94.94 84 CYS A O 1
ATOM 711 N N . ARG A 1 85 ? 3.517 8.955 10.591 1.00 95.81 85 ARG A N 1
ATOM 712 C CA . ARG A 1 85 ? 4.424 7.795 10.410 1.00 95.81 85 ARG A CA 1
ATOM 713 C C . ARG A 1 85 ? 4.387 6.816 11.580 1.00 95.81 85 ARG A C 1
ATOM 715 O O . ARG A 1 85 ? 4.457 5.609 11.369 1.00 95.81 85 ARG A O 1
ATOM 722 N N . GLN A 1 86 ? 4.243 7.328 12.797 1.00 94.31 86 GLN A N 1
ATOM 723 C CA . GLN A 1 86 ? 4.170 6.533 14.026 1.00 94.31 86 GLN A CA 1
ATOM 724 C C . GLN A 1 86 ? 2.925 5.640 14.125 1.00 94.31 86 GLN A C 1
ATOM 726 O O . GLN A 1 86 ? 2.976 4.621 14.816 1.00 94.31 86 GLN A O 1
ATOM 731 N N . ARG A 1 87 ? 1.850 5.970 13.398 1.00 95.06 87 ARG A N 1
ATOM 732 C CA . ARG A 1 87 ? 0.607 5.184 13.308 1.00 95.06 87 ARG A CA 1
ATOM 733 C C . ARG A 1 87 ? 0.626 4.159 12.175 1.00 95.06 87 ARG A C 1
ATOM 735 O O . ARG A 1 87 ? -0.282 3.337 12.081 1.00 95.06 87 ARG A O 1
ATOM 742 N N . ILE A 1 88 ? 1.658 4.178 11.327 1.00 94.88 88 ILE A N 1
ATOM 743 C CA . ILE A 1 88 ? 1.817 3.215 10.239 1.00 94.88 88 ILE A CA 1
ATOM 744 C C . ILE A 1 88 ? 2.660 2.029 10.715 1.00 94.88 88 ILE A C 1
ATOM 746 O O . ILE A 1 88 ? 3.762 2.177 11.253 1.00 94.88 88 ILE A O 1
ATOM 750 N N . ARG A 1 89 ? 2.151 0.821 10.489 1.00 93.06 89 ARG A N 1
ATOM 751 C CA . ARG A 1 89 ? 2.859 -0.446 10.691 1.00 93.06 89 ARG A CA 1
ATOM 752 C C . ARG A 1 89 ? 3.033 -1.134 9.345 1.00 93.06 89 ARG A C 1
ATOM 754 O O . ARG A 1 89 ? 2.099 -1.214 8.556 1.00 93.06 89 ARG A O 1
ATOM 761 N N . LEU A 1 90 ? 4.253 -1.587 9.068 1.00 91.38 90 LEU A N 1
ATOM 762 C CA . LEU A 1 90 ? 4.623 -2.245 7.815 1.00 91.38 90 LEU A CA 1
ATOM 763 C C . LEU A 1 90 ? 5.260 -3.596 8.122 1.00 91.38 90 LEU A C 1
ATOM 765 O O . LEU A 1 90 ? 6.443 -3.671 8.489 1.00 91.38 90 LEU A O 1
ATOM 769 N N . GLU A 1 91 ? 4.496 -4.653 7.887 1.00 87.94 91 GLU A N 1
ATOM 770 C CA . GLU A 1 91 ? 4.882 -6.019 8.225 1.00 87.94 91 GLU A CA 1
ATOM 771 C C . GLU A 1 91 ? 4.737 -6.952 7.032 1.00 87.94 91 GLU A C 1
ATOM 773 O O . GLU A 1 91 ? 3.932 -6.720 6.133 1.00 87.94 91 GLU A O 1
ATOM 778 N N . GLN A 1 92 ? 5.569 -7.990 6.993 1.00 83.00 92 GLN A N 1
ATOM 779 C CA . GLN A 1 92 ? 5.460 -9.031 5.981 1.00 83.00 92 GLN A CA 1
ATOM 780 C C . GLN A 1 92 ? 4.581 -10.139 6.545 1.00 83.00 92 GLN A C 1
ATOM 782 O O . GLN A 1 92 ? 4.984 -10.803 7.494 1.00 83.00 92 GLN A O 1
ATOM 787 N N . MET A 1 93 ? 3.405 -10.328 5.954 1.00 73.94 93 MET A N 1
ATOM 788 C CA . MET A 1 93 ? 2.451 -11.331 6.417 1.00 73.94 93 MET A CA 1
ATOM 789 C C . MET A 1 93 ? 2.616 -12.660 5.691 1.00 73.94 93 MET A C 1
ATOM 791 O O . MET A 1 93 ? 2.897 -12.689 4.488 1.00 73.94 93 MET A O 1
ATOM 795 N N . GLN A 1 94 ? 2.376 -13.744 6.422 1.00 68.56 94 GLN A N 1
ATOM 796 C CA . GLN A 1 94 ? 2.252 -15.096 5.874 1.00 68.56 94 GLN A CA 1
ATOM 797 C C . GLN A 1 94 ? 0.793 -15.566 5.902 1.00 68.56 94 GLN A C 1
ATOM 799 O O . GLN A 1 94 ? 0.338 -16.198 4.948 1.00 68.56 94 GLN A O 1
ATOM 804 N N . ASP A 1 95 ? 0.033 -15.188 6.936 1.00 66.56 95 ASP A N 1
ATOM 805 C CA . ASP A 1 95 ? -1.370 -15.559 7.117 1.00 66.56 95 ASP A CA 1
ATOM 806 C C . ASP A 1 95 ? -2.163 -14.332 7.584 1.00 66.56 95 ASP A C 1
ATOM 808 O O . ASP A 1 95 ? -2.205 -13.992 8.765 1.00 66.56 95 ASP A O 1
ATOM 812 N N . GLY A 1 96 ? -2.801 -13.650 6.625 1.00 66.56 96 GLY A N 1
ATOM 813 C CA . GLY A 1 96 ? -3.370 -12.308 6.797 1.00 66.56 96 GLY A CA 1
ATOM 814 C C . GLY A 1 96 ? -4.324 -12.110 7.985 1.00 66.56 96 GLY A C 1
ATOM 815 O O . GLY A 1 96 ? -4.532 -10.977 8.400 1.00 66.56 96 GLY A O 1
ATOM 816 N N . ALA A 1 97 ? -4.898 -13.177 8.545 1.00 68.81 97 ALA A N 1
ATOM 817 C CA . ALA A 1 97 ? -5.744 -13.104 9.736 1.00 68.81 97 ALA A CA 1
ATOM 818 C C . ALA A 1 97 ? -4.960 -13.313 11.049 1.00 68.81 97 ALA A C 1
ATOM 820 O O . ALA A 1 97 ? -5.321 -12.740 12.075 1.00 68.81 97 ALA A O 1
ATOM 821 N N . ALA A 1 98 ? -3.894 -14.117 11.039 1.00 71.44 98 ALA A N 1
ATOM 822 C CA . ALA A 1 98 ? -3.071 -14.357 12.220 1.00 71.44 98 ALA A CA 1
ATOM 823 C C . ALA A 1 98 ? -2.187 -13.147 12.534 1.00 71.44 98 ALA A C 1
ATOM 825 O O . ALA A 1 98 ? -2.134 -12.719 13.687 1.00 71.44 98 ALA A O 1
ATOM 826 N N . ASP A 1 99 ? -1.565 -12.547 11.515 1.00 76.00 99 ASP A N 1
ATOM 827 C CA . ASP A 1 99 ? -0.554 -11.518 11.775 1.00 76.00 99 ASP A CA 1
ATOM 828 C C . ASP A 1 99 ? -1.159 -10.134 12.089 1.00 76.00 99 ASP A C 1
ATOM 830 O O . ASP A 1 99 ? -0.448 -9.250 12.543 1.00 76.00 99 ASP A O 1
ATOM 834 N N . ILE A 1 100 ? -2.476 -9.925 11.914 1.00 83.56 100 ILE A N 1
ATOM 835 C CA . ILE A 1 100 ? -3.138 -8.682 12.364 1.00 83.56 100 ILE A CA 1
ATOM 836 C C . ILE A 1 100 ? -3.463 -8.725 13.861 1.00 83.56 100 ILE A C 1
ATOM 838 O O . ILE A 1 100 ? -3.580 -7.684 14.500 1.00 83.56 100 ILE A O 1
ATOM 842 N N . LYS A 1 101 ? -3.593 -9.930 14.437 1.00 84.56 101 LYS A N 1
ATOM 843 C CA . LYS A 1 101 ? -4.031 -10.158 15.822 1.00 84.56 101 LYS A CA 1
ATOM 844 C C . LYS A 1 101 ? -3.243 -9.349 16.867 1.00 84.56 101 LYS A C 1
ATOM 846 O O . LYS A 1 101 ? -3.901 -8.820 17.762 1.00 84.56 101 LYS A O 1
ATOM 851 N N . PRO A 1 102 ? -1.904 -9.202 16.776 1.00 87.88 102 PRO A N 1
ATOM 852 C CA . PRO A 1 102 ? -1.130 -8.402 17.730 1.00 87.88 102 PRO A CA 1
ATOM 853 C C . PRO A 1 102 ? -1.456 -6.900 17.711 1.00 87.88 102 PRO A C 1
ATOM 855 O O . PRO A 1 102 ? -1.055 -6.176 18.613 1.00 87.88 102 PRO A O 1
ATOM 858 N N . HIS A 1 103 ? -2.171 -6.419 16.691 1.00 89.00 103 HIS A N 1
ATOM 859 C CA . HIS A 1 103 ? -2.478 -5.001 16.490 1.00 89.00 103 HIS A CA 1
ATOM 860 C C . HIS A 1 103 ? -3.935 -4.648 16.797 1.00 89.00 103 HIS A C 1
ATOM 862 O O . HIS A 1 103 ? -4.373 -3.544 16.485 1.00 89.00 103 HIS A O 1
ATOM 868 N N . LEU A 1 104 ? -4.700 -5.586 17.361 1.00 91.06 104 LEU A N 1
ATOM 869 C CA . LEU A 1 104 ? -6.132 -5.418 17.612 1.00 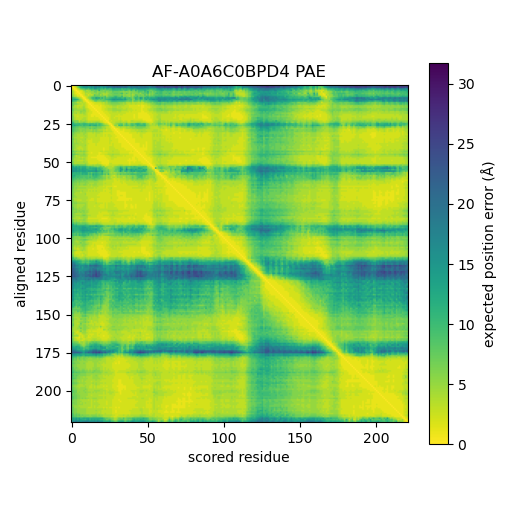91.06 104 LEU A CA 1
ATOM 870 C C . LEU A 1 104 ? -6.456 -4.909 19.020 1.00 91.06 104 LEU A C 1
ATOM 872 O O . LEU A 1 104 ? -7.621 -4.659 19.317 1.00 91.06 104 LEU A O 1
ATOM 876 N N . ASP A 1 105 ? -5.467 -4.781 19.898 1.00 92.69 105 ASP A N 1
ATOM 877 C CA . ASP A 1 105 ? -5.712 -4.382 21.280 1.00 92.69 105 ASP A CA 1
ATOM 878 C C . ASP A 1 105 ? -6.180 -2.918 21.339 1.00 92.69 105 ASP A C 1
ATOM 880 O O . ASP A 1 105 ? -5.542 -2.008 20.806 1.00 92.69 105 ASP A O 1
ATOM 884 N N . GLY A 1 106 ? -7.353 -2.702 21.943 1.00 92.94 106 GLY A N 1
ATOM 885 C CA . GLY A 1 106 ? -8.025 -1.401 21.995 1.00 92.94 106 GLY A CA 1
ATOM 886 C C . GLY A 1 106 ? -8.632 -0.926 20.667 1.00 92.94 106 GLY A C 1
ATOM 887 O O . GLY A 1 106 ? -9.130 0.197 20.615 1.00 92.94 106 GLY A O 1
ATOM 888 N N . ILE A 1 107 ? -8.595 -1.733 19.601 1.00 96.00 107 ILE A N 1
ATOM 889 C CA . ILE A 1 107 ? -9.257 -1.427 18.327 1.00 96.00 107 ILE A CA 1
ATOM 890 C C . ILE A 1 107 ? -10.734 -1.801 18.420 1.00 96.00 107 ILE A C 1
ATOM 892 O O . ILE A 1 107 ? -11.075 -2.915 18.799 1.00 96.00 107 ILE A O 1
ATOM 896 N N . HIS A 1 108 ? -11.602 -0.881 18.013 1.00 95.25 108 HIS A N 1
ATOM 897 C CA . HIS A 1 108 ? -13.052 -1.073 17.998 1.00 95.25 108 HIS A CA 1
ATOM 898 C C . HIS A 1 108 ? -13.523 -1.591 16.639 1.00 95.25 108 HIS A C 1
ATOM 900 O O . HIS A 1 108 ? -14.440 -2.410 16.558 1.00 95.25 108 HIS A O 1
ATOM 906 N N . ARG A 1 109 ? -12.878 -1.137 15.555 1.00 94.19 109 ARG A N 1
ATOM 907 C CA . ARG A 1 109 ? -13.317 -1.423 14.187 1.00 94.19 109 ARG A CA 1
ATOM 908 C C . ARG A 1 109 ? -12.141 -1.506 13.214 1.00 94.19 109 ARG A C 1
ATOM 910 O O . ARG A 1 109 ? -11.214 -0.695 13.256 1.00 94.19 109 ARG A O 1
ATOM 917 N N . VAL A 1 110 ? -12.167 -2.509 12.340 1.00 92.88 110 VAL A N 1
ATOM 918 C CA . VAL A 1 110 ? -11.170 -2.713 11.280 1.00 92.88 110 VAL A CA 1
ATOM 919 C C . VAL A 1 110 ? -11.767 -2.303 9.942 1.00 92.88 110 VAL A C 1
ATOM 921 O O . VAL A 1 110 ? -12.818 -2.806 9.559 1.00 92.88 110 VAL A O 1
ATOM 924 N N . LEU A 1 111 ? -11.066 -1.447 9.203 1.00 92.06 111 LEU A N 1
ATOM 925 C CA . LEU A 1 111 ? -11.401 -1.093 7.826 1.00 92.06 111 LEU A CA 1
ATOM 926 C C . LEU A 1 111 ? -10.502 -1.894 6.886 1.00 92.06 111 LEU A C 1
ATOM 928 O O . LEU A 1 111 ? -9.308 -1.623 6.772 1.00 92.06 111 LEU A O 1
ATOM 932 N N . TYR A 1 112 ? -11.061 -2.882 6.200 1.00 88.31 112 TYR A N 1
ATOM 933 C CA . TYR A 1 112 ? -10.360 -3.670 5.196 1.00 88.31 112 TYR A CA 1
ATOM 934 C C . TYR A 1 112 ? -10.426 -2.954 3.840 1.00 88.31 112 TYR A C 1
ATOM 936 O O . TYR A 1 112 ? -11.472 -2.941 3.184 1.00 88.31 112 TYR A O 1
ATOM 944 N N . VAL A 1 113 ? -9.305 -2.370 3.411 1.00 85.94 113 VAL A N 1
ATOM 945 C CA . VAL A 1 113 ? -9.216 -1.614 2.152 1.00 85.94 113 VAL A CA 1
ATOM 946 C C . VAL A 1 113 ? -8.946 -2.562 0.987 1.00 85.94 113 VAL A C 1
ATOM 948 O O . VAL A 1 113 ? -7.989 -3.342 1.002 1.00 85.94 113 VAL A O 1
ATOM 951 N N . MET A 1 114 ? -9.790 -2.489 -0.041 1.00 76.44 114 MET A N 1
ATOM 952 C CA . MET A 1 114 ? -9.695 -3.295 -1.257 1.00 76.44 114 MET A CA 1
ATOM 953 C C . MET A 1 114 ? -9.595 -2.409 -2.491 1.00 76.44 114 MET A C 1
ATOM 955 O O . MET A 1 114 ? -10.327 -1.431 -2.623 1.00 76.44 114 MET A O 1
ATOM 959 N N . GLY A 1 115 ? -8.735 -2.800 -3.432 1.00 70.38 115 GLY A N 1
ATOM 960 C CA . GLY A 1 115 ? -8.838 -2.311 -4.806 1.00 70.38 115 GLY A CA 1
ATOM 961 C C . GLY A 1 115 ? -9.974 -3.009 -5.561 1.00 70.38 115 GLY A C 1
ATOM 962 O O . GLY A 1 115 ? -10.400 -4.107 -5.183 1.00 70.38 115 GLY A O 1
ATOM 963 N N . ASN A 1 116 ? -10.430 -2.403 -6.659 1.00 64.50 116 ASN A N 1
ATOM 964 C CA . ASN A 1 116 ? -11.387 -3.028 -7.571 1.00 64.50 116 ASN A CA 1
ATOM 965 C C . ASN A 1 116 ? -10.749 -4.208 -8.318 1.00 64.50 116 ASN A C 1
ATOM 967 O O . ASN A 1 116 ? -10.197 -4.070 -9.407 1.00 64.50 116 ASN A O 1
ATOM 971 N N . GLU A 1 117 ? -10.801 -5.406 -7.743 1.00 54.09 117 GLU A N 1
ATOM 972 C CA . GLU A 1 117 ? -10.215 -6.588 -8.383 1.00 54.09 117 GLU A CA 1
ATOM 973 C C . GLU A 1 117 ? -11.051 -7.126 -9.563 1.00 54.09 117 GLU A C 1
ATOM 975 O O . GLU A 1 117 ? -10.601 -8.056 -10.240 1.00 54.09 117 GLU A O 1
ATOM 980 N N . LYS A 1 118 ? -12.263 -6.593 -9.803 1.00 50.84 118 LYS A N 1
ATOM 981 C CA . LYS A 1 118 ? -13.188 -7.110 -10.826 1.00 50.84 118 LYS A CA 1
ATOM 982 C C . LYS A 1 118 ? -12.822 -6.688 -12.255 1.00 50.84 118 LYS A C 1
ATOM 984 O O . LYS A 1 118 ? -13.142 -7.437 -13.174 1.00 50.84 118 LYS A O 1
ATOM 989 N N . GLU A 1 119 ? -12.140 -5.559 -12.454 1.00 49.44 119 GLU A N 1
ATOM 990 C CA . GLU A 1 119 ? -11.908 -4.995 -13.799 1.00 49.44 119 GLU A CA 1
ATOM 991 C C . GLU A 1 119 ? -10.720 -5.616 -14.553 1.00 49.44 119 GLU A C 1
ATOM 993 O O . GLU A 1 119 ? -10.788 -5.779 -15.769 1.00 49.44 119 GLU A O 1
ATOM 998 N N . HIS A 1 120 ? -9.686 -6.105 -13.862 1.00 49.69 120 HIS A N 1
ATOM 999 C CA . HIS A 1 120 ? -8.478 -6.635 -14.520 1.00 49.69 120 HIS A CA 1
ATOM 1000 C C . HIS A 1 120 ? -8.682 -7.898 -15.378 1.00 49.69 120 HIS A C 1
ATOM 1002 O O . HIS A 1 120 ? -7.778 -8.302 -16.103 1.00 49.69 120 HIS A O 1
ATOM 1008 N N . LEU A 1 121 ? -9.841 -8.560 -15.305 1.00 47.62 121 LEU A N 1
ATOM 1009 C CA . LEU A 1 121 ? -10.137 -9.719 -16.155 1.00 47.62 121 LEU A CA 1
ATOM 1010 C C . LEU A 1 121 ? -10.726 -9.336 -17.518 1.00 47.62 121 LEU A C 1
ATOM 1012 O O . LEU A 1 121 ? -10.769 -10.196 -18.395 1.00 47.62 121 LEU A O 1
ATOM 1016 N N . MET A 1 122 ? -11.167 -8.086 -17.699 1.00 47.72 122 MET A N 1
ATOM 1017 C CA . MET A 1 122 ? -11.773 -7.609 -18.950 1.00 47.72 122 MET A CA 1
ATOM 1018 C C . MET A 1 122 ? -10.822 -6.753 -19.800 1.00 47.72 122 MET A C 1
ATOM 1020 O O . MET A 1 122 ? -11.156 -6.414 -20.925 1.00 47.72 122 MET A O 1
ATOM 1024 N N . GLU A 1 123 ? -9.616 -6.453 -19.308 1.00 51.56 123 GLU A N 1
ATOM 1025 C CA . GLU A 1 123 ? -8.617 -5.643 -20.030 1.00 51.56 123 GLU A CA 1
ATOM 1026 C C . GLU A 1 123 ? -7.777 -6.441 -21.049 1.00 51.56 123 GLU A C 1
ATOM 1028 O O . GLU A 1 123 ? -6.956 -5.873 -21.766 1.00 51.56 123 GLU A O 1
ATOM 1033 N N . HIS A 1 124 ? -7.959 -7.761 -21.144 1.00 47.38 124 HIS A N 1
ATOM 1034 C CA . HIS A 1 124 ? -7.168 -8.625 -22.025 1.00 47.38 124 HIS A CA 1
ATOM 1035 C C . HIS A 1 124 ? -7.931 -9.029 -23.294 1.00 47.38 124 HIS A C 1
ATOM 1037 O O . HIS A 1 124 ? -8.282 -10.195 -23.447 1.00 47.38 124 HIS A O 1
ATOM 1043 N N . GLY A 1 125 ? -8.140 -8.079 -24.215 1.00 56.34 125 GLY A N 1
ATOM 1044 C CA . GLY A 1 125 ? -8.638 -8.339 -25.577 1.00 56.34 125 GLY A CA 1
ATOM 1045 C C . GLY A 1 125 ? -9.942 -9.148 -25.646 1.00 56.34 125 GLY A C 1
ATOM 1046 O O . GLY A 1 125 ? -10.684 -9.225 -24.674 1.00 56.34 125 GLY A O 1
ATOM 1047 N N . ASN A 1 126 ? -10.223 -9.757 -26.802 1.00 66.12 126 ASN A N 1
ATOM 1048 C CA . ASN A 1 126 ? -11.265 -10.779 -26.951 1.00 66.12 12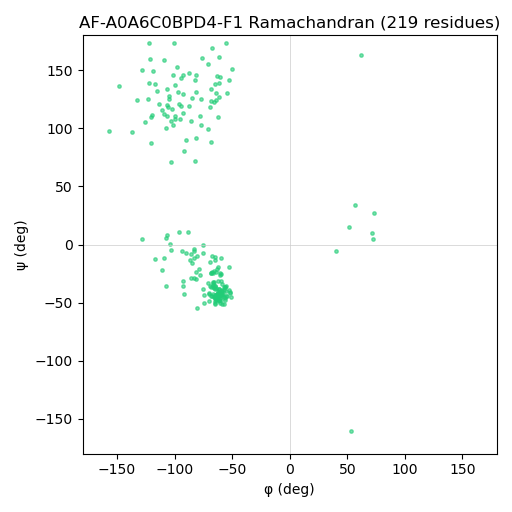6 ASN A CA 1
ATOM 1049 C C . ASN A 1 126 ? -10.630 -12.161 -26.697 1.00 66.12 126 ASN A C 1
ATOM 1051 O O . ASN A 1 126 ? -10.098 -12.758 -27.636 1.00 66.12 126 ASN A O 1
ATOM 1055 N N . PRO A 1 127 ? -10.603 -12.670 -25.449 1.00 71.62 127 PRO A N 1
ATOM 1056 C CA . PRO A 1 127 ? -9.984 -13.954 -25.150 1.00 71.62 127 PRO A CA 1
ATOM 1057 C C . PRO A 1 127 ? -10.740 -15.086 -25.848 1.00 71.62 127 PRO A C 1
ATOM 1059 O O . PRO A 1 127 ? -11.970 -15.134 -25.829 1.00 71.62 127 PRO A O 1
ATOM 1062 N N . GLY A 1 128 ? -10.003 -16.045 -26.410 1.00 82.88 128 GLY A N 1
ATOM 1063 C CA . GLY A 1 128 ? -10.606 -17.253 -26.972 1.00 82.88 128 GLY A CA 1
ATOM 1064 C C . GLY A 1 128 ? -11.364 -18.078 -25.910 1.00 82.88 128 GLY A C 1
ATOM 1065 O O . GLY A 1 128 ? -11.100 -17.941 -24.707 1.00 82.88 128 GLY A O 1
ATOM 1066 N N . PRO A 1 129 ? -12.275 -18.985 -26.314 1.00 83.69 129 PRO A N 1
ATOM 1067 C CA . PRO A 1 129 ? -13.116 -19.764 -25.393 1.00 83.69 129 PRO A CA 1
ATOM 1068 C C . PRO A 1 129 ? -12.340 -20.514 -24.294 1.00 83.69 129 PRO A C 1
ATOM 1070 O O . PRO A 1 129 ? -12.737 -20.517 -23.123 1.00 83.69 129 PRO A O 1
ATOM 1073 N N . ASP A 1 130 ? -11.183 -21.087 -24.631 1.00 82.19 130 ASP A N 1
ATOM 1074 C CA . ASP A 1 130 ? -10.327 -21.797 -23.674 1.00 82.19 130 ASP A CA 1
ATOM 1075 C C . ASP A 1 130 ? -9.677 -20.871 -22.645 1.00 82.19 130 ASP A C 1
ATOM 1077 O O . ASP A 1 130 ? -9.559 -21.214 -21.461 1.00 82.19 130 ASP A O 1
ATOM 1081 N N . GLN A 1 131 ? -9.294 -19.667 -23.067 1.00 75.31 131 GLN A N 1
ATOM 1082 C CA . GLN A 1 131 ? -8.758 -18.651 -22.173 1.00 75.31 131 GLN A CA 1
ATOM 1083 C C . GLN A 1 131 ? -9.848 -18.175 -21.207 1.00 75.31 131 GLN A C 1
ATOM 1085 O O . GLN A 1 131 ? -9.603 -18.123 -20.000 1.00 75.31 131 GLN A O 1
ATOM 1090 N N . ILE A 1 132 ? -11.078 -17.959 -21.688 1.00 78.62 132 ILE A N 1
ATOM 1091 C CA . ILE A 1 132 ? -12.242 -17.648 -20.841 1.00 78.62 132 ILE A CA 1
ATOM 1092 C C . ILE A 1 132 ? -12.456 -18.742 -19.787 1.00 78.62 132 ILE A C 1
ATOM 1094 O O . ILE A 1 132 ? -12.636 -18.442 -18.601 1.00 78.62 132 ILE A O 1
ATOM 1098 N N . ARG A 1 133 ? -12.404 -20.023 -20.177 1.00 82.06 133 ARG A N 1
ATOM 1099 C CA . ARG A 1 133 ? -12.570 -21.153 -19.247 1.00 82.06 133 ARG A CA 1
ATOM 1100 C C . ARG A 1 133 ? -11.474 -21.182 -18.176 1.00 82.06 133 ARG A C 1
ATOM 1102 O O . ARG A 1 133 ? -11.784 -21.350 -16.991 1.00 82.06 133 ARG A O 1
ATOM 1109 N N . ARG A 1 134 ? -10.206 -20.980 -18.560 1.00 78.25 134 ARG A N 1
ATOM 1110 C CA . ARG A 1 134 ? -9.066 -20.902 -17.624 1.00 78.25 134 ARG A CA 1
ATOM 1111 C C . ARG A 1 134 ? -9.204 -19.721 -16.660 1.00 78.25 134 ARG A C 1
ATOM 1113 O O . ARG A 1 134 ? -9.050 -19.915 -15.453 1.00 78.25 134 ARG A O 1
ATOM 1120 N N . LEU A 1 135 ? -9.574 -18.540 -17.161 1.00 74.25 135 LEU A N 1
ATOM 1121 C CA . LEU A 1 135 ? -9.806 -17.338 -16.352 1.00 74.25 135 LEU A CA 1
ATOM 1122 C C . LEU A 1 135 ? -10.950 -17.546 -15.349 1.00 74.25 135 LEU A C 1
ATOM 1124 O O . LEU A 1 135 ? -10.787 -17.246 -14.166 1.00 74.25 135 LEU A O 1
ATOM 1128 N N . LYS A 1 136 ? -12.073 -18.148 -15.770 1.00 80.19 136 LYS A N 1
ATOM 1129 C CA . LYS A 1 136 ? -13.189 -18.501 -14.871 1.00 80.19 136 LYS A CA 1
ATOM 1130 C C . LYS A 1 136 ? -12.755 -19.474 -13.767 1.00 80.19 136 LYS A C 1
ATOM 1132 O O . LYS A 1 136 ? -13.112 -19.273 -12.605 1.00 80.19 136 LYS A O 1
ATOM 1137 N N . LYS A 1 137 ? -11.965 -20.507 -14.091 1.00 80.69 137 LYS A N 1
ATOM 1138 C CA . LYS A 1 137 ? -11.450 -21.470 -13.096 1.00 80.69 137 LYS A CA 1
ATOM 1139 C C . LYS A 1 137 ? -10.490 -20.804 -12.103 1.00 80.69 137 LYS A C 1
ATOM 1141 O O . LYS A 1 137 ? -10.634 -21.002 -10.896 1.00 80.69 137 LYS A O 1
ATOM 1146 N N . ALA A 1 138 ? -9.551 -1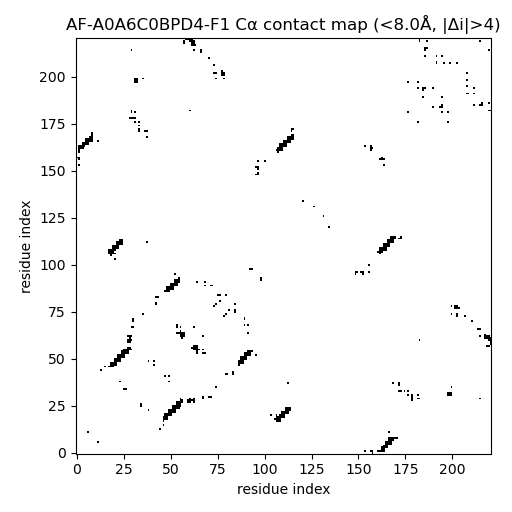9.990 -12.590 1.00 71.44 138 ALA A N 1
ATOM 1147 C CA . ALA A 1 138 ? -8.625 -19.231 -11.749 1.00 71.44 138 ALA A CA 1
ATOM 1148 C C . ALA A 1 138 ? -9.371 -18.257 -10.823 1.00 71.44 138 ALA A C 1
ATOM 1150 O O . ALA A 1 138 ? -9.072 -18.189 -9.629 1.00 71.44 138 ALA A O 1
ATOM 1151 N N . ARG A 1 139 ? -10.400 -17.576 -11.347 1.00 72.19 139 ARG A N 1
ATOM 1152 C CA . ARG A 1 139 ? -11.283 -16.694 -10.579 1.00 72.19 139 ARG A CA 1
ATOM 1153 C C . ARG A 1 139 ? -11.985 -17.436 -9.444 1.00 72.19 139 ARG A C 1
ATOM 1155 O O . ARG A 1 139 ? -11.867 -16.999 -8.307 1.00 72.19 139 ARG A O 1
ATOM 1162 N N . ARG A 1 140 ? -12.631 -18.578 -9.711 1.00 77.88 140 ARG A N 1
ATOM 1163 C CA . ARG A 1 140 ? -13.299 -19.379 -8.664 1.00 77.88 140 ARG A CA 1
ATOM 1164 C C . ARG A 1 140 ? -12.332 -19.811 -7.560 1.00 77.88 140 ARG A C 1
ATOM 1166 O O . ARG A 1 140 ? -12.659 -19.705 -6.382 1.00 77.88 140 ARG A O 1
ATOM 1173 N N . LYS A 1 141 ? -11.120 -20.254 -7.923 1.00 74.38 141 LYS A N 1
ATOM 1174 C CA . LYS A 1 141 ? -10.084 -20.634 -6.944 1.00 74.38 141 LYS A CA 1
ATOM 1175 C C . LYS A 1 141 ? -9.656 -19.438 -6.084 1.00 74.38 141 LYS A C 1
ATOM 1177 O O . LYS A 1 141 ? -9.523 -19.577 -4.870 1.00 74.38 141 LYS A O 1
ATOM 1182 N N . ARG A 1 142 ? -9.480 -18.262 -6.699 1.00 67.75 142 ARG A N 1
ATOM 1183 C CA . ARG A 1 142 ? -9.162 -17.010 -5.995 1.00 67.75 142 ARG A CA 1
ATOM 1184 C C . ARG A 1 142 ? -10.297 -16.588 -5.062 1.00 67.75 142 ARG A C 1
ATOM 1186 O O . ARG A 1 142 ? -10.029 -16.300 -3.903 1.00 67.75 142 ARG A O 1
ATOM 1193 N N . GLU A 1 143 ? -11.540 -16.588 -5.536 1.00 72.12 143 GLU A N 1
ATOM 1194 C CA . GLU A 1 143 ? -12.729 -16.254 -4.739 1.00 72.12 143 GLU A CA 1
ATOM 1195 C C . GLU A 1 143 ? -12.870 -17.186 -3.531 1.00 72.12 143 GLU A C 1
ATOM 1197 O O . GLU A 1 143 ? -13.102 -16.713 -2.421 1.00 72.12 143 GLU A O 1
ATOM 1202 N N . HIS A 1 144 ? -12.648 -18.491 -3.715 1.00 76.62 144 HIS A N 1
ATOM 1203 C CA . HIS A 1 144 ? -12.662 -19.460 -2.622 1.00 76.62 144 HIS A CA 1
ATOM 1204 C C . HIS A 1 144 ? -11.580 -19.168 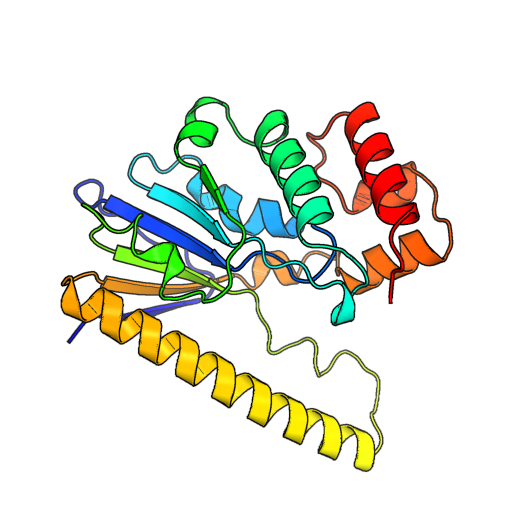-1.570 1.00 76.62 144 HIS A C 1
ATOM 1206 O O . HIS A 1 144 ? -11.881 -19.105 -0.379 1.00 76.62 144 HIS A O 1
ATOM 1212 N N . HIS A 1 145 ? -10.338 -18.920 -1.996 1.00 69.75 145 HIS A N 1
ATOM 1213 C CA . HIS A 1 145 ? -9.244 -18.588 -1.079 1.00 69.75 145 HIS A CA 1
ATOM 1214 C C . HIS A 1 145 ? -9.484 -17.263 -0.334 1.00 69.75 145 HIS A C 1
ATOM 1216 O O . HIS A 1 145 ? -9.304 -17.185 0.880 1.00 69.75 145 HIS A O 1
ATOM 1222 N N . LEU A 1 146 ? -9.948 -16.225 -1.041 1.00 67.50 146 LEU A N 1
ATOM 1223 C CA . LEU A 1 146 ? -10.301 -14.939 -0.436 1.00 67.50 146 LEU A CA 1
ATOM 1224 C C . LEU A 1 146 ? -11.445 -15.085 0.570 1.00 67.50 146 LEU A C 1
ATOM 1226 O O . LEU A 1 146 ? -11.400 -14.469 1.633 1.00 67.50 146 LEU A O 1
ATOM 1230 N N . ARG A 1 147 ? -12.447 -15.916 0.263 1.00 76.00 147 ARG A N 1
ATOM 1231 C CA . ARG A 1 147 ? -13.546 -16.223 1.180 1.00 76.00 147 ARG A CA 1
ATOM 1232 C C . ARG A 1 147 ? -13.034 -16.885 2.458 1.00 76.00 147 ARG A C 1
ATOM 1234 O O . ARG A 1 147 ? -13.369 -16.404 3.532 1.00 76.00 147 ARG A O 1
ATOM 1241 N N . GLN A 1 148 ? -12.178 -17.902 2.357 1.00 77.62 148 GLN A N 1
ATOM 1242 C CA . GLN A 1 148 ? -11.590 -18.555 3.535 1.00 77.62 148 GLN A CA 1
ATOM 1243 C C . GLN A 1 148 ? -10.800 -17.571 4.408 1.00 77.62 148 GLN A C 1
ATOM 1245 O O . GLN A 1 148 ? -10.965 -17.556 5.626 1.00 77.62 148 GLN A O 1
ATOM 1250 N N . GLN A 1 149 ? -9.976 -16.712 3.798 1.00 72.25 149 GLN A N 1
ATOM 1251 C CA . GLN A 1 149 ? -9.220 -15.696 4.538 1.00 72.25 149 GLN A CA 1
ATOM 1252 C C . GLN A 1 149 ? -10.141 -14.682 5.230 1.00 72.25 149 GLN A C 1
ATOM 1254 O O . GLN A 1 149 ? -9.922 -14.355 6.397 1.00 72.25 149 GLN A O 1
ATOM 1259 N N . ARG A 1 150 ? -11.201 -14.229 4.546 1.00 76.62 150 ARG A N 1
ATOM 1260 C CA . ARG A 1 150 ? -12.214 -13.332 5.122 1.00 76.62 150 ARG A CA 1
ATOM 1261 C C . ARG A 1 150 ? -12.958 -13.987 6.277 1.00 76.62 150 ARG A C 1
ATOM 1263 O O . ARG A 1 150 ? -13.090 -13.369 7.322 1.00 76.62 150 ARG A O 1
ATOM 1270 N N . GLU A 1 151 ? -13.397 -15.233 6.124 1.00 82.06 151 GLU A N 1
ATOM 1271 C CA . GLU A 1 151 ? -14.076 -15.977 7.191 1.00 82.06 151 GLU A CA 1
ATOM 1272 C C . GLU A 1 151 ? -13.179 -16.118 8.426 1.00 82.06 151 GLU A C 1
ATOM 1274 O O . GLU A 1 151 ? -13.643 -15.951 9.554 1.00 82.06 151 GLU A O 1
ATOM 1279 N N . ARG A 1 152 ? -11.880 -16.367 8.229 1.00 82.31 152 ARG A N 1
ATOM 1280 C CA . ARG A 1 152 ? -10.911 -16.445 9.327 1.00 82.31 152 ARG A CA 1
ATOM 1281 C C . ARG A 1 152 ? -10.746 -15.102 10.037 1.00 82.31 152 ARG A C 1
ATOM 1283 O O . ARG A 1 152 ? -10.795 -15.069 11.264 1.00 82.31 152 ARG A O 1
ATOM 1290 N N . LEU A 1 153 ? -10.609 -14.012 9.279 1.00 82.31 153 LEU A N 1
ATOM 1291 C CA . LEU A 1 153 ? -10.534 -12.657 9.828 1.00 82.31 153 LEU A CA 1
ATOM 1292 C C . LEU A 1 153 ? -11.808 -12.307 10.609 1.00 82.31 153 LEU A C 1
ATOM 1294 O O . LEU A 1 153 ? -11.715 -11.942 11.775 1.00 82.31 153 LEU A O 1
ATOM 1298 N N . VAL A 1 154 ? -12.988 -12.511 10.017 1.00 84.94 154 VAL A N 1
ATOM 1299 C CA . VAL A 1 154 ? -14.291 -12.277 10.665 1.00 84.94 154 VAL A CA 1
ATOM 1300 C C . VAL A 1 154 ? -14.394 -13.043 11.982 1.00 84.94 154 VAL A C 1
ATOM 1302 O O . VAL A 1 154 ? -14.791 -12.467 12.988 1.00 84.94 154 VAL A O 1
ATOM 1305 N N . ARG A 1 155 ? -13.979 -14.316 12.024 1.00 86.25 155 ARG A N 1
ATOM 1306 C CA . ARG A 1 155 ? -13.986 -15.104 13.269 1.00 86.25 155 ARG A CA 1
ATOM 1307 C C . ARG A 1 155 ? -13.062 -14.520 14.338 1.00 86.25 155 ARG A C 1
ATOM 1309 O O . ARG A 1 155 ? -13.436 -14.515 15.507 1.00 86.25 155 ARG A O 1
ATOM 1316 N N . ILE A 1 156 ? -11.867 -14.058 13.967 1.00 86.81 156 ILE A N 1
ATOM 1317 C CA . ILE A 1 156 ? -10.919 -13.450 14.916 1.00 86.81 156 ILE A CA 1
ATOM 1318 C C . ILE A 1 156 ? -11.478 -12.137 15.470 1.00 86.81 156 ILE A C 1
ATOM 1320 O O . ILE A 1 156 ? -11.431 -11.933 16.681 1.00 86.81 156 ILE A O 1
ATOM 1324 N N . LEU A 1 157 ? -12.034 -11.285 14.606 1.00 88.62 157 LEU A N 1
ATOM 1325 C CA . LEU A 1 157 ? -12.615 -10.001 15.002 1.00 88.62 157 LEU A CA 1
ATOM 1326 C C . LEU A 1 157 ? -13.872 -10.190 15.858 1.00 88.62 157 LEU A C 1
ATOM 1328 O O . LEU A 1 157 ? -13.981 -9.589 16.922 1.00 88.62 157 LEU A O 1
ATOM 1332 N N . ALA A 1 158 ? -14.762 -11.109 15.474 1.00 86.81 158 ALA A N 1
ATOM 1333 C CA . ALA A 1 158 ? -15.970 -11.421 16.233 1.00 86.81 158 ALA A CA 1
ATOM 1334 C C . ALA A 1 158 ? -15.662 -11.946 17.644 1.00 86.81 158 ALA A C 1
ATOM 1336 O O . ALA A 1 158 ? -16.309 -11.523 18.596 1.00 86.81 158 ALA A O 1
ATOM 1337 N N . LYS A 1 159 ? -14.640 -12.805 17.802 1.00 88.56 159 LYS A N 1
ATOM 1338 C CA . LYS A 1 159 ? -14.177 -13.285 19.122 1.00 88.56 159 LYS A CA 1
ATOM 1339 C C . LYS A 1 159 ? -13.656 -12.170 20.033 1.00 88.56 159 LYS A C 1
ATOM 1341 O O . LYS A 1 159 ? -13.535 -12.385 21.231 1.00 88.56 159 LYS A O 1
ATOM 1346 N N . ARG A 1 160 ? -13.298 -11.020 19.461 1.00 88.31 160 ARG A N 1
ATOM 1347 C CA . ARG A 1 160 ? -12.792 -9.843 20.173 1.00 88.31 160 ARG A CA 1
ATOM 1348 C C . ARG A 1 160 ? -13.811 -8.702 20.228 1.00 88.31 160 ARG A C 1
ATOM 1350 O O . ARG A 1 160 ? -13.458 -7.627 20.686 1.00 88.31 160 ARG A O 1
ATOM 1357 N N . HIS A 1 161 ? -15.042 -8.923 19.759 1.00 90.75 161 HIS A N 1
ATOM 1358 C CA . HIS A 1 161 ? -16.079 -7.890 19.644 1.00 90.75 161 HIS A CA 1
ATOM 1359 C C . HIS A 1 161 ? -15.655 -6.673 18.801 1.00 90.75 161 HIS A C 1
ATOM 1361 O O . HIS A 1 161 ? -16.084 -5.553 19.053 1.00 90.75 161 HIS A O 1
ATOM 1367 N N . ILE A 1 162 ? -14.835 -6.903 17.771 1.00 91.88 162 ILE A N 1
ATOM 1368 C CA . ILE A 1 162 ? -14.343 -5.864 16.859 1.00 91.88 162 ILE A CA 1
ATOM 1369 C C . ILE A 1 162 ? -15.213 -5.841 15.596 1.00 91.88 162 ILE A C 1
ATOM 1371 O O . ILE A 1 162 ? -15.459 -6.888 14.985 1.00 91.88 162 ILE A O 1
ATOM 1375 N N . GLY A 1 163 ? -15.671 -4.652 15.195 1.00 90.25 163 GLY A N 1
ATOM 1376 C CA . GLY A 1 163 ? -16.410 -4.432 13.947 1.00 90.25 163 GLY A CA 1
ATOM 1377 C C . GLY A 1 163 ? -15.524 -4.570 12.705 1.00 90.25 163 GLY A C 1
ATOM 1378 O O . GLY A 1 163 ? -14.307 -4.374 12.776 1.00 90.25 163 GLY A O 1
ATOM 1379 N N . LEU A 1 164 ? -16.117 -4.895 11.554 1.00 89.56 164 LEU A N 1
ATOM 1380 C CA . LEU A 1 164 ? -15.388 -5.015 10.288 1.00 89.56 164 LEU A CA 1
ATOM 1381 C C . LEU A 1 164 ? -16.111 -4.272 9.169 1.00 89.56 164 LEU A C 1
ATOM 1383 O O . LEU A 1 164 ? -17.233 -4.609 8.813 1.00 89.56 164 LEU A O 1
ATOM 1387 N N . ASP A 1 165 ? -15.411 -3.356 8.521 1.00 88.69 165 ASP A N 1
ATOM 1388 C CA . ASP A 1 165 ? -15.902 -2.646 7.350 1.00 88.69 165 ASP A CA 1
ATOM 1389 C C . ASP A 1 165 ? -15.045 -2.955 6.137 1.00 88.69 165 ASP A C 1
ATOM 1391 O O . ASP A 1 165 ? -13.817 -2.962 6.205 1.00 88.69 165 ASP A O 1
ATOM 1395 N N . PHE A 1 166 ? -15.685 -3.169 4.995 1.00 85.12 166 PHE A N 1
ATOM 1396 C CA . PHE A 1 166 ? -14.995 -3.251 3.716 1.00 85.12 166 PHE A CA 1
ATOM 1397 C C . PHE A 1 166 ? -15.056 -1.897 3.025 1.00 85.12 166 PHE A C 1
ATOM 1399 O O . PHE A 1 166 ? -16.146 -1.414 2.727 1.00 85.12 166 PHE A O 1
ATOM 1406 N N . VAL A 1 167 ? -13.896 -1.315 2.724 1.00 85.81 167 VAL A N 1
ATOM 1407 C CA . VAL A 1 167 ? -13.794 -0.082 1.936 1.00 85.81 167 VAL A CA 1
ATOM 1408 C C . VAL A 1 167 ? -13.269 -0.432 0.554 1.00 85.81 167 VAL A C 1
ATOM 1410 O O . VAL A 1 167 ? -12.179 -0.988 0.415 1.00 85.81 167 VAL A O 1
ATOM 1413 N N . ILE A 1 168 ? -14.056 -0.119 -0.468 1.00 81.62 168 ILE A N 1
ATOM 1414 C CA . ILE A 1 168 ? -13.698 -0.341 -1.868 1.00 81.62 168 ILE A CA 1
ATOM 1415 C C . ILE A 1 168 ? -13.448 1.028 -2.495 1.00 81.62 168 ILE A C 1
ATOM 1417 O O . ILE A 1 168 ? -14.377 1.833 -2.610 1.00 81.62 168 ILE A O 1
ATOM 1421 N N . ASP A 1 169 ? -12.188 1.296 -2.848 1.00 74.38 169 ASP A N 1
ATOM 1422 C CA . ASP A 1 169 ? -11.790 2.534 -3.523 1.00 74.38 169 ASP A CA 1
ATOM 1423 C C . ASP A 1 169 ? -11.458 2.261 -4.995 1.00 74.38 169 ASP A C 1
ATOM 1425 O O . ASP A 1 169 ? -10.366 1.800 -5.347 1.00 74.38 169 ASP A O 1
ATOM 1429 N N . ASP A 1 170 ? -12.424 2.567 -5.861 1.00 69.25 170 ASP A N 1
ATOM 1430 C CA . ASP A 1 170 ? -12.290 2.445 -7.312 1.00 69.25 170 ASP A CA 1
ATOM 1431 C C . ASP A 1 170 ? -11.639 3.693 -7.930 1.00 69.25 170 ASP A C 1
ATOM 1433 O O . ASP A 1 170 ? -11.177 3.662 -9.072 1.00 69.25 170 ASP A O 1
ATOM 1437 N N . ARG A 1 171 ? -11.576 4.818 -7.203 1.00 62.84 171 ARG A N 1
ATOM 1438 C CA . ARG A 1 171 ? -11.047 6.091 -7.727 1.00 62.84 171 ARG A CA 1
ATOM 1439 C C . ARG A 1 171 ? -9.546 6.006 -7.948 1.00 62.84 171 ARG A C 1
ATOM 1441 O O . ARG A 1 171 ? -9.041 6.532 -8.937 1.00 62.84 171 ARG A O 1
ATOM 1448 N N . VAL A 1 172 ? -8.852 5.276 -7.079 1.00 58.28 172 VAL A N 1
ATOM 1449 C CA . VAL A 1 172 ? -7.414 5.024 -7.223 1.00 58.28 172 VAL A CA 1
ATOM 1450 C C . VAL A 1 172 ? -7.102 4.111 -8.422 1.00 58.28 172 VAL A C 1
ATOM 1452 O O . VAL A 1 172 ? -6.022 4.200 -9.005 1.00 58.28 172 VAL A O 1
ATOM 1455 N N . MET A 1 173 ? -8.058 3.278 -8.848 1.00 55.41 173 MET A N 1
ATOM 1456 C CA . MET A 1 173 ? -7.912 2.394 -10.013 1.00 55.41 173 MET A CA 1
ATOM 1457 C C . MET A 1 173 ? -8.167 3.120 -11.341 1.00 55.41 173 MET A C 1
ATOM 1459 O O . MET A 1 173 ? -7.535 2.800 -12.344 1.00 55.41 173 MET A O 1
ATOM 1463 N N . LYS A 1 174 ? -9.015 4.159 -11.348 1.00 53.78 174 LYS A N 1
ATOM 1464 C CA . LYS A 1 174 ? -9.293 4.980 -12.545 1.00 53.78 174 LYS A CA 1
ATOM 1465 C C . LYS A 1 174 ? -8.100 5.850 -12.980 1.00 53.78 174 LYS A C 1
ATOM 1467 O O . LYS A 1 174 ? -8.062 6.341 -14.108 1.00 53.78 174 LYS A O 1
ATOM 1472 N N . GLY A 1 175 ? -7.098 6.025 -12.116 1.00 52.72 175 GLY A N 1
ATOM 1473 C CA . GLY A 1 175 ? -5.899 6.822 -12.375 1.00 52.72 175 GLY A CA 1
ATOM 1474 C C . GLY A 1 175 ? -4.730 6.029 -12.968 1.00 52.72 175 GLY A C 1
ATOM 1475 O O . GLY A 1 175 ? -3.816 5.685 -12.228 1.00 52.72 175 GLY A O 1
ATOM 1476 N N . LYS A 1 176 ? -4.756 5.785 -14.290 1.00 60.00 176 LYS A N 1
ATOM 1477 C CA . LYS A 1 176 ? -3.664 5.595 -15.295 1.00 60.00 176 LYS A CA 1
ATOM 1478 C C . LYS A 1 176 ? -2.373 4.794 -14.994 1.00 60.00 176 LYS A C 1
ATOM 1480 O O . LYS A 1 176 ? -1.580 4.619 -15.915 1.00 60.00 176 LYS A O 1
ATOM 1485 N N . VAL A 1 177 ? -2.113 4.314 -13.781 1.00 70.56 177 VAL A N 1
ATOM 1486 C CA . VAL A 1 177 ? -0.841 3.683 -13.399 1.00 70.56 177 VAL A CA 1
ATOM 1487 C C . VAL A 1 177 ? -1.101 2.263 -12.927 1.00 70.56 177 VAL A C 1
ATOM 1489 O O . VAL A 1 177 ? -1.291 1.999 -11.741 1.00 70.56 177 VAL A O 1
ATOM 1492 N N . SER A 1 178 ? -1.108 1.333 -13.881 1.00 77.62 178 SER A N 1
ATOM 1493 C CA . SER A 1 178 ? -1.174 -0.090 -13.565 1.00 77.62 178 SER A CA 1
ATOM 1494 C C . SER A 1 178 ? 0.208 -0.628 -13.202 1.00 77.62 178 SER A C 1
ATOM 1496 O O . SER A 1 178 ? 1.238 -0.259 -13.777 1.00 77.62 178 SER A O 1
ATOM 1498 N N . ALA A 1 179 ? 0.234 -1.585 -12.281 1.00 80.56 179 ALA A N 1
ATOM 1499 C CA . ALA A 1 179 ? 1.454 -2.311 -11.972 1.00 80.56 179 ALA A CA 1
ATOM 1500 C C . ALA A 1 179 ? 2.026 -3.050 -13.194 1.00 80.56 179 ALA A C 1
ATOM 1502 O O . ALA A 1 179 ? 3.242 -3.174 -13.325 1.00 80.56 179 ALA A O 1
ATOM 1503 N N . THR A 1 180 ? 1.157 -3.493 -14.107 1.00 80.38 180 THR A N 1
ATOM 1504 C CA . THR A 1 180 ? 1.536 -4.113 -15.382 1.00 80.38 180 THR A CA 1
ATOM 1505 C C . THR A 1 180 ? 2.332 -3.145 -16.255 1.00 80.38 180 THR A C 1
ATOM 1507 O O . THR A 1 180 ? 3.415 -3.497 -16.716 1.00 80.38 180 THR A O 1
ATOM 1510 N N . GLN A 1 181 ? 1.854 -1.907 -16.427 1.00 85.56 181 GLN A N 1
ATOM 1511 C CA . GLN A 1 181 ? 2.589 -0.867 -17.156 1.00 85.56 181 GLN A CA 1
ATOM 1512 C C . GLN A 1 181 ? 3.923 -0.547 -16.481 1.00 85.56 181 GLN A C 1
ATOM 1514 O O . GLN A 1 181 ? 4.921 -0.357 -17.172 1.00 85.56 181 GLN A O 1
ATOM 1519 N N . PHE A 1 182 ? 3.966 -0.538 -15.144 1.00 89.56 182 PHE A N 1
ATOM 1520 C CA . PHE A 1 182 ? 5.207 -0.269 -14.423 1.00 89.56 182 PHE A CA 1
ATOM 1521 C C . PHE A 1 182 ? 6.253 -1.358 -14.679 1.00 89.56 182 PHE A C 1
ATOM 1523 O O . PHE A 1 182 ? 7.394 -1.066 -15.033 1.00 89.56 182 PHE A O 1
ATOM 1530 N N . VAL A 1 183 ? 5.852 -2.625 -14.550 1.00 88.12 183 VAL A N 1
ATOM 1531 C CA . VAL A 1 183 ? 6.714 -3.779 -14.828 1.00 88.12 183 VAL A CA 1
ATOM 1532 C C . VAL A 1 183 ? 7.175 -3.777 -16.286 1.00 88.12 183 VAL A C 1
ATOM 1534 O O . VAL A 1 183 ? 8.371 -3.927 -16.541 1.00 88.12 183 VAL A O 1
ATOM 1537 N N . ALA A 1 184 ? 6.266 -3.542 -17.235 1.00 88.25 184 ALA A N 1
ATOM 1538 C CA . ALA A 1 184 ? 6.594 -3.458 -18.656 1.00 88.25 184 ALA A CA 1
ATOM 1539 C C . ALA A 1 184 ? 7.605 -2.335 -18.947 1.00 88.25 184 ALA A C 1
ATOM 1541 O O . ALA A 1 184 ? 8.579 -2.555 -19.668 1.00 88.25 184 ALA A O 1
ATOM 1542 N N . ALA A 1 185 ? 7.429 -1.160 -18.331 1.00 91.75 185 ALA A N 1
ATOM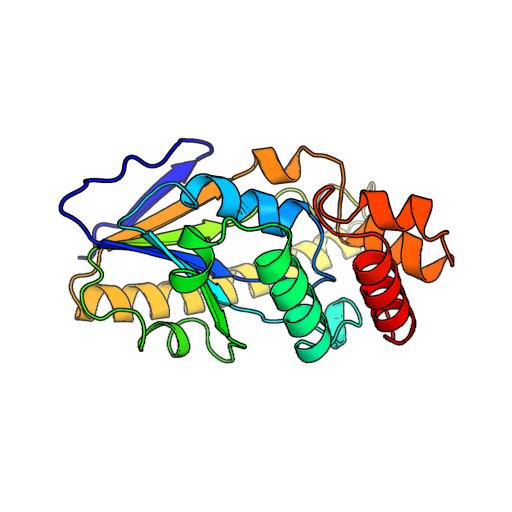 1543 C CA . ALA A 1 185 ? 8.362 -0.044 -18.447 1.00 91.75 185 ALA A CA 1
ATOM 1544 C C . ALA A 1 185 ? 9.762 -0.402 -17.913 1.00 91.75 185 ALA A C 1
ATOM 1546 O O . ALA A 1 185 ? 10.769 -0.104 -18.553 1.00 91.75 185 ALA A O 1
ATOM 1547 N N . ILE A 1 186 ? 9.852 -1.098 -16.776 1.00 92.50 186 ILE A N 1
ATOM 1548 C CA . ILE A 1 186 ? 11.150 -1.531 -16.238 1.00 92.50 186 ILE A CA 1
ATOM 1549 C C . ILE A 1 186 ? 11.818 -2.535 -17.188 1.00 92.50 186 ILE A C 1
ATOM 1551 O O . ILE A 1 186 ? 13.011 -2.407 -17.461 1.00 92.50 186 ILE A O 1
ATOM 1555 N N . ARG A 1 187 ? 11.055 -3.502 -17.717 1.00 90.50 187 ARG A N 1
ATOM 1556 C CA . ARG A 1 187 ? 11.556 -4.546 -18.628 1.00 90.50 187 ARG A CA 1
ATOM 1557 C C . ARG A 1 187 ? 12.077 -3.988 -19.952 1.00 90.50 187 ARG A C 1
ATOM 1559 O O . ARG A 1 187 ? 13.093 -4.474 -20.434 1.00 90.50 187 ARG A O 1
ATOM 1566 N N . ARG A 1 188 ? 11.433 -2.957 -20.512 1.00 93.75 188 ARG A N 1
ATOM 1567 C CA . ARG A 1 188 ? 11.904 -2.279 -21.739 1.00 93.75 188 ARG A CA 1
ATOM 1568 C C . ARG A 1 188 ? 13.108 -1.355 -21.520 1.00 93.75 188 ARG A C 1
ATOM 1570 O O . ARG A 1 188 ? 13.538 -0.706 -22.463 1.00 93.75 188 ARG A O 1
ATOM 1577 N N . GLY A 1 189 ? 13.613 -1.238 -20.290 1.00 94.06 189 GLY A N 1
ATOM 1578 C CA . GLY A 1 189 ? 14.730 -0.347 -19.980 1.00 94.06 189 GLY A CA 1
ATOM 1579 C C . GLY A 1 189 ? 14.362 1.140 -19.968 1.00 94.06 189 GLY A C 1
ATOM 1580 O O . GLY A 1 189 ? 15.241 1.965 -20.195 1.00 94.06 189 GLY A O 1
ATOM 1581 N N . ALA A 1 190 ? 13.098 1.483 -19.677 1.00 96.19 190 ALA A N 1
ATOM 1582 C CA . ALA A 1 190 ? 12.610 2.866 -19.613 1.00 96.19 190 ALA A CA 1
ATOM 1583 C C . ALA A 1 190 ? 13.500 3.775 -18.750 1.00 96.19 190 ALA A C 1
ATOM 1585 O O . ALA A 1 190 ? 14.133 3.311 -17.785 1.00 96.19 190 ALA A O 1
ATOM 1586 N N . THR A 1 191 ? 13.529 5.068 -19.078 1.00 96.62 191 THR A N 1
ATOM 1587 C CA . THR A 1 191 ? 14.388 6.046 -18.397 1.00 96.62 191 THR A CA 1
ATOM 1588 C C . THR A 1 191 ? 13.953 6.281 -16.947 1.00 96.62 191 THR A C 1
ATOM 1590 O O . THR A 1 191 ? 12.895 5.830 -16.496 1.00 96.62 191 THR A O 1
ATOM 1593 N N . VAL A 1 192 ? 14.787 6.977 -16.167 1.00 95.00 192 VAL A N 1
ATOM 1594 C CA . VAL A 1 192 ? 14.440 7.311 -14.777 1.00 95.00 192 VAL A CA 1
ATOM 1595 C C . VAL A 1 192 ? 13.235 8.247 -14.728 1.00 95.00 192 VAL A C 1
ATOM 1597 O O . VAL A 1 192 ? 12.394 8.114 -13.838 1.00 95.00 192 VAL A O 1
ATOM 1600 N N . GLU A 1 193 ? 13.140 9.156 -15.689 1.00 95.44 193 GLU A N 1
ATOM 1601 C CA . GLU A 1 193 ? 12.074 10.139 -15.854 1.00 95.44 193 GLU A CA 1
ATOM 1602 C C . GLU A 1 193 ? 10.750 9.429 -16.150 1.00 95.44 193 GLU A C 1
ATOM 1604 O O . GLU A 1 193 ? 9.771 9.627 -15.431 1.00 95.44 193 GLU A O 1
ATOM 1609 N N . GLU A 1 194 ? 10.742 8.509 -17.121 1.00 94.81 194 GLU A N 1
ATOM 1610 C CA . GLU A 1 194 ? 9.563 7.700 -17.449 1.00 94.81 194 GLU A CA 1
ATOM 1611 C C . GLU A 1 194 ? 9.108 6.858 -16.248 1.00 94.81 194 GLU A C 1
ATOM 1613 O O . GLU A 1 194 ? 7.931 6.864 -15.881 1.00 94.81 194 GLU A O 1
ATOM 1618 N N . LEU A 1 195 ? 10.036 6.157 -15.588 1.00 95.25 195 LEU A N 1
ATOM 1619 C CA . LEU A 1 195 ? 9.725 5.314 -14.428 1.00 95.25 195 LEU A CA 1
ATOM 1620 C C . LEU A 1 195 ? 9.297 6.123 -13.198 1.00 95.25 195 LEU A C 1
ATOM 1622 O O . LEU A 1 195 ? 8.581 5.606 -12.338 1.00 95.25 195 LEU A O 1
ATOM 1626 N N . SER A 1 196 ? 9.701 7.390 -13.109 1.00 94.44 196 SER A N 1
ATOM 1627 C CA . SER A 1 196 ? 9.301 8.281 -12.021 1.00 94.44 196 SER A CA 1
ATOM 1628 C C . SER A 1 196 ? 7.809 8.603 -12.044 1.00 94.44 196 SER A C 1
ATOM 1630 O O . SER A 1 196 ? 7.247 8.849 -10.982 1.00 94.44 196 SER A O 1
ATOM 1632 N N . THR A 1 197 ? 7.145 8.517 -13.201 1.00 93.75 197 THR A N 1
ATOM 1633 C CA . THR A 1 197 ? 5.689 8.738 -13.320 1.00 93.75 197 THR A CA 1
ATOM 1634 C C . THR A 1 197 ? 4.855 7.717 -12.529 1.00 93.75 197 THR A C 1
ATOM 1636 O O . THR A 1 197 ? 3.713 8.002 -12.154 1.00 93.75 197 THR A O 1
ATOM 1639 N N . PHE A 1 198 ? 5.443 6.554 -12.218 1.00 93.62 198 PHE A N 1
ATOM 1640 C CA . PHE A 1 198 ? 4.856 5.489 -11.401 1.00 93.62 198 PHE A CA 1
ATOM 1641 C C . PHE A 1 198 ? 5.085 5.693 -9.894 1.00 93.62 198 PHE A C 1
ATOM 1643 O O . PHE A 1 198 ? 4.539 4.949 -9.078 1.00 93.62 198 PHE A O 1
ATOM 1650 N N . MET A 1 199 ? 5.897 6.671 -9.492 1.00 94.81 199 MET A N 1
ATOM 1651 C CA . MET A 1 199 ? 6.292 6.908 -8.101 1.00 94.81 199 MET A CA 1
ATOM 1652 C C . MET A 1 199 ? 5.635 8.175 -7.535 1.00 94.81 199 MET A C 1
ATOM 1654 O O . MET A 1 199 ? 5.187 9.015 -8.310 1.00 94.81 199 MET A O 1
ATOM 1658 N N . PRO A 1 200 ? 5.531 8.320 -6.200 1.00 94.50 200 PRO A N 1
ATOM 1659 C CA . PRO A 1 200 ? 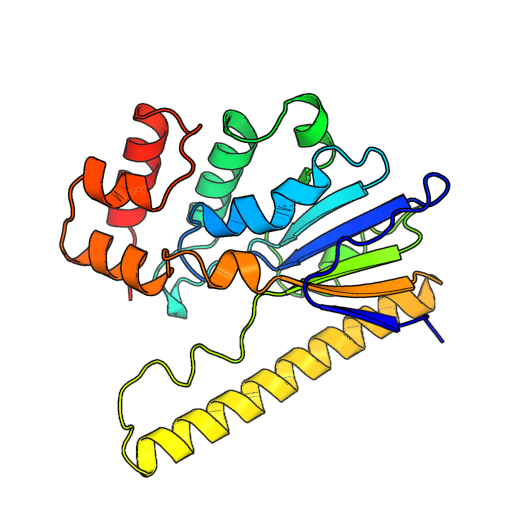4.996 9.537 -5.598 1.00 94.50 200 PRO A CA 1
ATOM 1660 C C . PRO A 1 200 ? 5.838 10.766 -5.950 1.00 94.50 200 PRO A C 1
ATOM 1662 O O . PRO A 1 200 ? 7.071 10.716 -5.876 1.00 94.50 200 PRO A O 1
ATOM 1665 N N . ASP A 1 201 ? 5.176 11.884 -6.244 1.00 93.50 201 ASP A N 1
ATOM 1666 C CA . ASP A 1 201 ? 5.855 13.118 -6.646 1.00 93.50 201 ASP A CA 1
ATOM 1667 C C . ASP A 1 201 ? 6.702 13.714 -5.510 1.00 93.50 201 ASP A C 1
ATOM 1669 O O . ASP A 1 201 ? 7.810 14.194 -5.737 1.00 93.50 201 ASP A O 1
ATOM 1673 N N . ALA A 1 202 ? 6.274 13.541 -4.258 1.00 95.25 202 ALA A N 1
ATOM 1674 C CA . ALA A 1 202 ? 7.043 13.946 -3.081 1.00 95.25 202 ALA A CA 1
ATOM 1675 C C . ALA A 1 202 ? 8.339 13.131 -2.858 1.00 95.25 202 ALA A C 1
ATOM 1677 O O . ALA A 1 202 ? 9.150 13.469 -1.996 1.00 95.25 202 ALA A O 1
ATOM 1678 N N . LEU A 1 203 ? 8.562 12.028 -3.586 1.00 96.81 203 LEU A N 1
ATOM 1679 C CA . LEU A 1 203 ? 9.751 11.200 -3.390 1.00 96.81 203 LEU A CA 1
ATOM 1680 C C . LEU A 1 203 ? 10.995 11.855 -4.026 1.00 96.81 203 LEU A C 1
ATOM 1682 O O . LEU A 1 203 ? 10.993 12.062 -5.241 1.00 96.81 203 LEU A O 1
ATOM 1686 N N . PRO A 1 204 ? 12.101 12.084 -3.286 1.00 97.19 204 PRO A N 1
ATOM 1687 C CA . PRO A 1 204 ? 13.305 12.695 -3.849 1.00 97.19 204 PRO A CA 1
ATOM 1688 C C . PRO A 1 204 ? 13.912 11.880 -4.999 1.00 97.19 204 PRO A C 1
ATOM 1690 O O . PRO A 1 204 ? 13.968 10.647 -4.923 1.00 97.19 204 PRO A O 1
ATOM 1693 N N . LEU A 1 205 ? 14.466 12.556 -6.015 1.00 95.75 205 LEU A N 1
ATOM 1694 C CA . LEU A 1 205 ? 15.047 11.926 -7.214 1.00 95.75 205 LEU A CA 1
ATOM 1695 C C . LEU A 1 205 ? 16.055 10.816 -6.875 1.00 95.75 205 LEU A C 1
ATOM 1697 O O . LEU A 1 205 ? 15.962 9.704 -7.395 1.00 95.75 205 LEU A O 1
ATOM 1701 N N . LYS A 1 206 ? 16.957 11.068 -5.918 1.00 97.00 206 LYS A N 1
ATOM 1702 C CA . LYS A 1 206 ? 17.940 10.078 -5.443 1.00 97.00 206 LYS A CA 1
ATOM 1703 C C . LYS A 1 206 ? 17.280 8.794 -4.922 1.00 97.00 206 LYS A C 1
ATOM 1705 O O . LYS A 1 206 ? 17.802 7.698 -5.125 1.00 97.00 206 LYS A O 1
ATOM 1710 N N . GLN A 1 207 ? 16.128 8.898 -4.253 1.00 97.62 207 GLN A N 1
ATOM 1711 C CA . GLN A 1 207 ? 15.389 7.722 -3.783 1.00 97.62 207 GLN A CA 1
ATOM 1712 C C . GLN A 1 207 ? 14.658 7.015 -4.924 1.00 97.62 207 GLN A C 1
ATOM 1714 O O . GLN A 1 207 ? 14.677 5.783 -4.957 1.00 97.62 207 GLN A O 1
ATOM 1719 N N . ARG A 1 208 ? 14.094 7.759 -5.888 1.00 97.00 208 ARG A N 1
ATOM 1720 C CA . ARG A 1 208 ? 13.500 7.179 -7.107 1.00 97.00 208 ARG A CA 1
ATOM 1721 C C . ARG A 1 208 ? 14.532 6.345 -7.867 1.00 97.00 208 ARG A C 1
ATOM 1723 O O . ARG A 1 208 ? 14.314 5.154 -8.082 1.00 97.00 208 ARG A O 1
ATOM 1730 N N . GLN A 1 209 ? 15.712 6.908 -8.136 1.00 96.88 209 GLN A N 1
ATOM 1731 C CA . GLN A 1 209 ? 16.844 6.206 -8.760 1.00 96.88 209 GLN A CA 1
ATOM 1732 C C . GLN A 1 209 ? 17.241 4.941 -7.984 1.00 96.88 209 GLN A C 1
ATOM 1734 O O . GLN A 1 209 ? 17.429 3.869 -8.564 1.00 96.88 209 GLN A O 1
ATOM 1739 N N . LYS A 1 210 ? 17.307 5.027 -6.648 1.00 97.19 210 LYS A N 1
ATOM 1740 C CA . LYS A 1 210 ? 17.627 3.882 -5.783 1.00 97.19 210 LYS A CA 1
ATOM 1741 C C . LYS A 1 210 ? 16.564 2.782 -5.841 1.00 97.19 210 LYS A C 1
ATOM 1743 O O . LYS A 1 210 ? 16.895 1.604 -5.713 1.00 97.19 210 LYS A O 1
ATOM 1748 N N . ILE A 1 211 ? 15.288 3.137 -5.972 1.00 95.75 211 ILE A N 1
ATOM 1749 C CA . ILE A 1 211 ? 14.195 2.173 -6.144 1.00 95.75 211 ILE A CA 1
ATOM 1750 C C . ILE A 1 211 ? 14.282 1.527 -7.528 1.00 95.75 211 ILE A C 1
ATOM 1752 O O . ILE A 1 211 ? 14.292 0.301 -7.605 1.00 95.75 211 ILE A O 1
ATOM 1756 N N . ILE A 1 212 ? 14.445 2.320 -8.590 1.00 95.75 212 ILE A N 1
ATOM 1757 C CA . ILE A 1 212 ? 14.587 1.834 -9.972 1.00 95.75 212 ILE A CA 1
ATOM 1758 C C . ILE A 1 212 ? 15.755 0.852 -10.087 1.00 95.75 212 ILE A C 1
ATOM 1760 O O . ILE A 1 212 ? 15.584 -0.252 -10.595 1.00 95.75 212 ILE A O 1
ATOM 1764 N N . SER A 1 213 ? 16.923 1.201 -9.540 1.00 95.88 213 SER A N 1
ATOM 1765 C CA . SER A 1 213 ? 18.100 0.322 -9.529 1.00 95.88 213 SER A CA 1
ATOM 1766 C C . SER A 1 213 ? 17.818 -1.025 -8.854 1.00 95.88 213 SER A C 1
ATOM 1768 O O . SER A 1 213 ? 18.268 -2.065 -9.329 1.00 95.88 213 SER A O 1
ATOM 1770 N N . ARG A 1 214 ? 17.039 -1.044 -7.764 1.00 94.88 214 ARG A N 1
ATOM 1771 C CA . ARG A 1 214 ? 16.645 -2.298 -7.101 1.00 94.88 214 ARG A CA 1
ATOM 1772 C C . ARG A 1 214 ? 15.660 -3.104 -7.933 1.00 94.88 214 ARG A C 1
ATOM 1774 O O . ARG A 1 214 ? 15.806 -4.319 -8.005 1.00 94.88 214 ARG A O 1
ATOM 1781 N N . LEU A 1 215 ? 14.676 -2.442 -8.534 1.00 93.19 215 LEU A N 1
ATOM 1782 C CA . LEU A 1 215 ? 13.674 -3.098 -9.368 1.00 93.19 215 LEU A CA 1
ATOM 1783 C C . LEU A 1 215 ? 14.301 -3.706 -10.627 1.00 93.19 215 LEU A C 1
ATOM 1785 O O . LEU A 1 215 ? 13.968 -4.832 -10.970 1.00 93.19 215 LEU A O 1
ATOM 1789 N N . ARG A 1 216 ? 15.284 -3.042 -11.245 1.00 94.00 216 ARG A N 1
ATOM 1790 C CA . ARG A 1 216 ? 16.044 -3.587 -12.386 1.00 94.00 216 ARG A CA 1
ATOM 1791 C C . ARG A 1 216 ? 16.873 -4.831 -12.042 1.00 94.00 216 ARG A C 1
ATOM 1793 O O . ARG A 1 216 ? 17.167 -5.624 -12.923 1.00 94.00 216 ARG A O 1
ATOM 1800 N N . LYS A 1 217 ? 17.238 -5.021 -10.770 1.00 93.81 217 LYS A N 1
ATOM 1801 C CA . LYS A 1 217 ? 17.926 -6.233 -10.284 1.00 93.81 217 LYS A CA 1
ATOM 1802 C C . LYS A 1 217 ? 16.966 -7.390 -9.983 1.00 93.81 217 LYS A C 1
ATOM 1804 O O . LYS A 1 217 ? 17.417 -8.469 -9.610 1.00 93.81 217 LYS A O 1
ATOM 1809 N N . CYS A 1 218 ? 15.657 -7.160 -10.067 1.00 90.88 218 CYS A N 1
ATOM 1810 C CA . CYS A 1 218 ? 14.644 -8.184 -9.849 1.00 90.88 218 CYS A CA 1
ATOM 1811 C C . CYS A 1 218 ? 14.351 -8.928 -11.161 1.00 90.88 218 CYS A C 1
ATOM 1813 O O . CYS A 1 218 ? 14.387 -8.333 -12.236 1.00 90.88 218 CYS A O 1
ATOM 1815 N N . ARG A 1 219 ? 14.021 -10.222 -11.080 1.00 84.25 219 ARG A N 1
ATOM 1816 C CA . ARG A 1 219 ? 13.609 -11.029 -12.242 1.00 84.25 219 ARG A CA 1
ATOM 1817 C C . ARG A 1 219 ? 12.130 -10.794 -12.542 1.00 84.25 219 ARG A C 1
ATOM 1819 O O . ARG A 1 219 ? 11.303 -11.641 -12.239 1.00 84.25 219 ARG A O 1
ATOM 1826 N N . LEU A 1 220 ? 11.795 -9.614 -13.059 1.00 81.56 220 LEU A N 1
ATOM 1827 C CA . LEU A 1 220 ? 10.407 -9.219 -13.309 1.00 81.56 220 LEU A CA 1
ATOM 1828 C C . LEU A 1 220 ? 9.740 -10.120 -14.364 1.00 81.56 220 LEU A C 1
ATOM 1830 O O . LEU A 1 220 ? 10.299 -10.320 -15.444 1.00 81.56 220 LEU A O 1
ATOM 1834 N N . HIS A 1 221 ? 8.550 -10.630 -14.038 1.00 66.69 221 HIS A N 1
ATOM 1835 C CA . HIS A 1 221 ? 7.712 -11.472 -14.900 1.00 66.69 221 HIS A CA 1
ATOM 1836 C C . HIS A 1 221 ? 6.579 -10.650 -15.511 1.00 66.69 221 HIS A C 1
ATOM 1838 O O . HIS A 1 221 ? 5.917 -9.905 -14.751 1.00 66.69 221 HIS A O 1
#

Sequence (221 aa):
MSDVQFHWNRRFSFDPDQKYLVYFRGCFCPCHKNHLAQIEPYYDVPNVNIFISQMGSEHRHGVPARVNRKIWKSYIKHCVPAECRQRIRLEQMQDGAADIKPHLDGIHRVLYVMGNEKEHLMEHGNPGPDQIRRLKKARRKREHHLRQQRERLVRILAKRHIGLDFVIDDRVMKGKVSATQFVAAIRRGATVEELSTFMPDALPLKQRQKIISRLRKCRLH

Radius of gyration: 18.06 Å; Cα contacts (8 Å, |Δi|>4): 320; chains: 1; bounding box: 40×36×49 Å

pLDDT: mean 83.69, std 12.66, range [47.31, 97.62]

Secondary structure (DSSP, 8-state):
---EEEEESSPPPPPTTS-EEEEEE--SSPP-HHHHHTTGGGTT-TTEEEEEE---BHHHHSB-HHHHHHHHHHHHHHHS-HHHHTTEEEE--SSTTTTTGGG-TT--EEEEEE--TTGGGTSS-S--HHHHHHHHHHHHHHHHHHHHHHHHHHHHHHTTT-EEEEEE--HHHHSS--HHHHHHHHHTT--HHHHHTTS-TTS-HHHHHHHHHHHHTS---

Mean predicted aligned error: 6.71 Å

Nearest PDB structures (foldseek):
  8rz3-assembly2_B  TM=4.722E-01  e=1.286E-01  Variovorax paradoxus
  3fh0-assembly1_B  TM=4.257E-01  e=2.260E-01  Klebsiella pneumoniae subsp. pneumoniae MGH 78578
  8jjt-assembly2_A  TM=3.309E-01  e=8.833E-02  Variovorax paradoxus
  9j61-assembly5_E  TM=3.344E-01  e=6.155E-01  Streptomyces cinnamoneus
  6guo-assembly2_C  TM=3.666E-01  e=2.441E+00  Aspergillus nidulans FGSC A4